Protein AF-A0A819G7M6-F1 (afdb_monomer_lite)

Radius of gyration: 23.56 Å; chains: 1; bounding box: 63×44×51 Å

Sequence (200 aa):
MTKCENLRIGEEFLISQNWPVALHNTLFDRCYCAQCYPPTNPDTNLVGGYTYVIPREWTRFGIYVDEPFATHHNVWKTWANCYHGTSIENAKSIVEHRQLLLPCDTTLDAPSPLSTSLSNVQCPVSCSIHSHIPAVDLLTTSISSLARDLSNCRYSSTDLVRWYLTRIDAVNRRGSHPLYAIIETNPDALTIANTLDQQR

Structure (mmCIF, N/CA/C/O backbone):
data_AF-A0A819G7M6-F1
#
_entry.id   AF-A0A819G7M6-F1
#
loop_
_atom_site.group_PDB
_atom_site.id
_atom_site.type_symbol
_atom_site.label_atom_id
_atom_site.label_alt_id
_atom_site.label_comp_id
_atom_site.label_asym_id
_atom_site.label_entity_id
_atom_site.label_seq_id
_atom_site.pdbx_PDB_ins_code
_atom_site.Cartn_x
_atom_site.Cartn_y
_atom_site.Cartn_z
_atom_site.occupancy
_atom_site.B_iso_or_equiv
_atom_site.auth_seq_id
_atom_site.auth_comp_id
_atom_site.auth_asym_id
_atom_site.auth_atom_id
_atom_site.pdbx_PDB_model_num
ATOM 1 N N . MET A 1 1 ? 25.607 0.516 -17.211 1.00 56.31 1 MET A N 1
ATOM 2 C CA . MET A 1 1 ? 24.424 0.009 -17.939 1.00 56.31 1 MET A CA 1
ATOM 3 C C . MET A 1 1 ? 23.421 1.134 -18.020 1.00 56.31 1 MET A C 1
ATOM 5 O O . MET A 1 1 ? 23.177 1.776 -17.007 1.00 56.31 1 MET A O 1
ATOM 9 N N . THR A 1 2 ? 22.901 1.414 -19.206 1.00 80.50 2 THR A N 1
ATOM 10 C CA . THR A 1 2 ? 21.824 2.387 -19.403 1.00 80.50 2 THR A CA 1
ATOM 11 C C . THR A 1 2 ? 20.562 1.866 -18.717 1.00 80.50 2 THR A C 1
ATOM 13 O O . THR A 1 2 ? 20.237 0.686 -18.857 1.00 80.50 2 THR A O 1
ATOM 16 N N . LYS A 1 3 ? 19.880 2.710 -17.934 1.00 88.06 3 LYS A N 1
ATOM 17 C CA . LYS A 1 3 ? 18.602 2.339 -17.309 1.00 88.06 3 LYS A CA 1
ATOM 18 C C . LYS A 1 3 ? 17.571 2.056 -18.404 1.00 88.06 3 LYS A C 1
ATOM 20 O O . LYS A 1 3 ? 17.571 2.737 -19.429 1.00 88.06 3 LYS A O 1
ATOM 25 N N . CYS A 1 4 ? 16.716 1.055 -18.196 1.00 94.62 4 CYS A N 1
ATOM 26 C CA . CYS A 1 4 ? 15.621 0.799 -19.126 1.00 94.62 4 CYS A CA 1
ATOM 27 C C . CYS A 1 4 ? 14.582 1.924 -19.063 1.00 94.62 4 CYS A C 1
ATOM 29 O O . CYS A 1 4 ? 14.515 2.681 -18.090 1.00 94.62 4 CYS A O 1
ATOM 31 N N . GLU A 1 5 ? 13.750 2.007 -20.096 1.00 95.19 5 GLU A N 1
ATOM 32 C CA . GLU A 1 5 ? 12.740 3.052 -20.232 1.00 95.19 5 GLU A CA 1
ATOM 33 C C . GLU A 1 5 ? 11.763 3.094 -19.048 1.00 95.19 5 GLU A C 1
ATOM 35 O O . GLU A 1 5 ? 11.581 4.157 -18.461 1.00 95.19 5 GLU A O 1
ATOM 40 N N . ASN A 1 6 ? 11.225 1.948 -18.619 1.00 94.75 6 ASN A N 1
ATOM 41 C CA . ASN A 1 6 ? 10.285 1.881 -17.491 1.00 94.75 6 ASN A CA 1
ATOM 42 C C . ASN A 1 6 ? 10.897 2.384 -16.175 1.00 94.75 6 ASN A C 1
ATOM 44 O O . ASN A 1 6 ? 10.197 2.969 -15.347 1.00 94.75 6 ASN A O 1
ATOM 48 N N . LEU A 1 7 ? 12.199 2.154 -15.966 1.00 94.50 7 LEU A N 1
ATOM 49 C CA . LEU A 1 7 ? 12.896 2.662 -14.787 1.00 94.50 7 LEU A CA 1
ATOM 50 C C . LEU A 1 7 ? 13.080 4.180 -14.892 1.00 94.50 7 LEU A C 1
ATOM 52 O O . LEU A 1 7 ? 12.768 4.889 -13.943 1.00 94.50 7 LEU A O 1
ATOM 56 N N . ARG A 1 8 ? 13.493 4.683 -16.065 1.00 95.06 8 ARG A N 1
ATOM 57 C CA . ARG A 1 8 ? 13.646 6.124 -16.328 1.00 95.06 8 ARG A CA 1
ATOM 58 C C . ARG A 1 8 ? 12.330 6.887 -16.146 1.00 95.06 8 ARG A C 1
ATOM 60 O O . ARG A 1 8 ? 12.324 7.909 -15.474 1.00 95.06 8 ARG A O 1
ATOM 67 N N . ILE A 1 9 ? 11.224 6.377 -16.693 1.00 95.31 9 ILE A N 1
ATOM 68 C CA . ILE A 1 9 ? 9.891 6.986 -16.547 1.00 95.31 9 ILE A CA 1
ATOM 69 C C . ILE A 1 9 ? 9.500 7.071 -15.070 1.00 95.31 9 ILE A C 1
ATOM 71 O O . ILE A 1 9 ? 9.024 8.108 -14.615 1.00 95.31 9 ILE A O 1
ATOM 75 N N . GLY A 1 10 ? 9.717 5.996 -14.306 1.00 93.44 10 GLY A N 1
ATOM 76 C CA . GLY A 1 10 ? 9.415 6.002 -12.878 1.00 93.44 10 GLY A CA 1
ATOM 77 C C . GLY A 1 10 ? 10.285 6.990 -12.090 1.00 93.44 10 GLY A C 1
ATOM 78 O O . GLY A 1 10 ? 9.774 7.672 -11.209 1.00 93.44 10 GLY A O 1
ATOM 79 N N . GLU A 1 11 ? 11.567 7.131 -12.434 1.00 92.81 11 GLU A N 1
ATOM 80 C CA . GLU A 1 11 ? 12.456 8.126 -11.814 1.00 92.81 11 GLU A CA 1
ATOM 81 C C . GLU A 1 11 ? 12.017 9.555 -12.126 1.00 92.81 11 GLU A C 1
ATOM 83 O O . GLU A 1 11 ? 11.928 10.382 -11.222 1.00 92.81 11 GLU A O 1
ATOM 88 N N . GLU A 1 12 ? 11.690 9.840 -13.387 1.00 94.75 12 GLU A N 1
ATOM 89 C CA . GLU A 1 12 ? 11.157 11.138 -13.811 1.00 94.75 12 GLU A CA 1
ATOM 90 C C . GLU A 1 12 ? 9.845 11.460 -13.100 1.00 94.75 12 GLU A C 1
ATOM 92 O O . GLU A 1 12 ? 9.649 12.590 -12.647 1.00 94.75 12 GLU A O 1
ATOM 97 N N . PHE A 1 13 ? 8.979 10.459 -12.923 1.00 93.69 13 PHE A N 1
ATOM 98 C CA . PHE A 1 13 ? 7.775 10.601 -12.120 1.00 93.69 13 PHE A CA 1
ATOM 99 C C . PHE A 1 13 ? 8.120 10.963 -10.671 1.00 93.69 13 PHE A C 1
ATOM 101 O O . PHE A 1 13 ? 7.654 11.994 -10.197 1.00 93.69 13 PHE A O 1
ATOM 108 N N . LEU A 1 14 ? 8.980 10.209 -9.979 1.00 91.94 14 LEU A N 1
ATOM 109 C CA . LEU A 1 14 ? 9.359 10.521 -8.593 1.00 91.94 14 LEU A CA 1
ATOM 110 C C . LEU A 1 14 ? 9.984 11.919 -8.448 1.00 91.94 14 LEU A C 1
ATOM 112 O O . LEU A 1 14 ? 9.654 12.641 -7.505 1.00 91.94 14 LEU A O 1
ATOM 116 N N . ILE A 1 15 ? 10.824 12.330 -9.402 1.00 91.19 15 ILE A N 1
ATOM 117 C CA . ILE A 1 15 ? 11.401 13.680 -9.452 1.00 91.19 15 ILE A CA 1
ATOM 118 C C . ILE A 1 15 ? 10.297 14.729 -9.604 1.00 91.19 15 ILE A C 1
ATOM 120 O O . ILE A 1 15 ? 10.270 15.688 -8.837 1.00 91.19 15 ILE A O 1
ATOM 124 N N . SER A 1 16 ? 9.357 14.535 -10.538 1.00 93.69 16 SER A N 1
ATOM 125 C CA . SER A 1 16 ? 8.235 15.465 -10.760 1.00 93.69 16 SER A CA 1
ATOM 126 C C . SER A 1 16 ? 7.342 15.626 -9.529 1.00 93.69 16 SER A C 1
ATOM 128 O O . SER A 1 16 ? 6.663 16.636 -9.368 1.00 93.69 16 SER A O 1
ATOM 130 N N . GLN A 1 17 ? 7.351 14.620 -8.657 1.00 91.44 17 GLN A N 1
ATOM 131 C CA . GLN A 1 17 ? 6.577 14.594 -7.433 1.00 91.44 17 GLN A CA 1
ATOM 132 C C . GLN A 1 17 ? 7.363 15.148 -6.242 1.00 91.44 17 GLN A C 1
ATOM 134 O O . GLN A 1 17 ? 6.819 15.156 -5.149 1.00 91.44 17 GLN A O 1
ATOM 139 N N . ASN A 1 18 ? 8.603 15.619 -6.387 1.00 88.50 18 ASN A N 1
ATOM 140 C CA . ASN A 1 18 ? 9.461 15.995 -5.255 1.00 88.50 18 ASN A CA 1
ATOM 141 C C . ASN A 1 18 ? 9.566 14.862 -4.217 1.00 88.50 18 ASN A C 1
ATOM 143 O O . ASN A 1 18 ? 9.425 15.088 -3.016 1.00 88.50 18 ASN A O 1
ATOM 147 N N . TRP A 1 19 ? 9.746 13.622 -4.678 1.00 89.06 19 TRP A N 1
ATOM 148 C CA . TRP A 1 19 ? 9.931 12.479 -3.786 1.00 89.06 19 TRP A CA 1
ATOM 149 C C . TRP A 1 19 ? 11.122 12.706 -2.834 1.00 89.06 19 TRP A C 1
ATOM 151 O O . TRP A 1 19 ? 12.150 13.226 -3.282 1.00 89.06 19 TRP A O 1
ATOM 161 N N . PRO A 1 20 ? 11.036 12.323 -1.543 1.00 83.62 20 PRO A N 1
ATOM 162 C CA . PRO A 1 20 ? 12.097 12.566 -0.567 1.00 83.62 20 PRO A CA 1
ATOM 163 C C . PRO A 1 20 ? 13.363 11.764 -0.902 1.00 83.62 20 PRO A C 1
ATOM 165 O O . PRO A 1 20 ? 13.551 10.630 -0.462 1.00 83.62 20 PRO A O 1
ATOM 168 N N . VAL A 1 21 ? 14.270 12.377 -1.669 1.00 80.38 21 VAL A N 1
ATOM 169 C CA . VAL A 1 21 ? 15.503 11.748 -2.181 1.00 80.38 21 VAL A CA 1
ATOM 170 C C . VAL A 1 21 ? 16.387 11.207 -1.054 1.00 80.38 21 VAL A C 1
ATOM 172 O O . VAL A 1 21 ? 17.008 10.161 -1.209 1.00 80.38 21 VAL A O 1
ATOM 175 N N . ALA A 1 22 ? 16.399 11.863 0.110 1.00 80.25 22 ALA A N 1
ATOM 176 C CA . ALA A 1 22 ? 17.146 11.403 1.284 1.00 80.25 22 ALA A CA 1
ATOM 177 C C . ALA A 1 22 ? 16.681 10.029 1.808 1.00 80.25 22 ALA A C 1
ATOM 179 O O . ALA A 1 22 ? 17.434 9.348 2.500 1.00 80.25 22 ALA A O 1
ATOM 180 N N . LEU A 1 23 ? 15.452 9.621 1.480 1.00 81.56 23 LEU A N 1
ATOM 181 C CA . LEU A 1 23 ? 14.843 8.358 1.896 1.00 81.56 23 LEU A CA 1
ATOM 182 C C . LEU A 1 23 ? 14.808 7.318 0.764 1.00 81.56 23 LEU A C 1
ATOM 184 O O . LEU A 1 23 ? 14.344 6.199 0.977 1.00 81.56 23 LEU A O 1
ATOM 188 N N . HIS A 1 24 ? 15.339 7.652 -0.415 1.00 88.44 24 HIS A N 1
ATOM 189 C CA . HIS A 1 24 ? 15.442 6.762 -1.570 1.00 88.44 24 HIS A CA 1
ATOM 190 C C . HIS A 1 24 ? 16.746 5.955 -1.523 1.00 88.44 24 HIS A C 1
ATOM 192 O O . HIS A 1 24 ? 17.840 6.512 -1.427 1.00 88.44 24 HIS A O 1
ATOM 198 N N . ASN A 1 25 ? 16.638 4.631 -1.618 1.00 91.25 25 ASN A N 1
ATOM 199 C CA . ASN A 1 25 ? 17.777 3.726 -1.711 1.00 91.25 25 ASN A CA 1
ATOM 200 C C . ASN A 1 25 ? 17.816 3.061 -3.093 1.00 91.25 25 ASN A C 1
ATOM 202 O O . ASN A 1 25 ? 17.231 1.997 -3.320 1.00 91.25 25 ASN A O 1
ATOM 206 N N . THR A 1 26 ? 18.567 3.690 -3.997 1.00 91.38 26 THR A N 1
ATOM 207 C CA . THR A 1 26 ? 18.696 3.283 -5.405 1.00 91.38 26 THR A CA 1
ATOM 208 C C . THR A 1 26 ? 19.271 1.881 -5.601 1.00 91.38 26 THR A C 1
ATOM 210 O O . THR A 1 26 ? 19.028 1.262 -6.636 1.00 91.38 26 THR A O 1
ATOM 213 N N . LEU A 1 27 ? 19.992 1.329 -4.615 1.00 92.12 27 LEU A N 1
ATOM 214 C CA . LEU A 1 27 ? 20.535 -0.035 -4.693 1.00 92.12 27 LEU A CA 1
ATOM 215 C C . LEU A 1 27 ? 19.435 -1.097 -4.802 1.00 92.12 27 LEU A C 1
ATOM 217 O O . LEU A 1 27 ? 19.682 -2.197 -5.300 1.00 92.12 27 LEU A O 1
ATOM 221 N N . PHE A 1 28 ? 18.226 -0.776 -4.338 1.00 92.94 28 PHE A N 1
ATOM 222 C CA . PHE A 1 28 ? 17.081 -1.680 -4.361 1.00 92.94 28 PHE A CA 1
ATOM 223 C C . PHE A 1 28 ? 16.047 -1.334 -5.438 1.00 92.94 28 PHE A C 1
ATOM 225 O O . PHE A 1 28 ? 15.024 -2.029 -5.539 1.00 92.94 28 PHE A O 1
ATOM 232 N N . ASP A 1 29 ? 16.321 -0.336 -6.279 1.00 95.00 29 ASP A N 1
ATOM 233 C CA . ASP A 1 29 ? 15.512 -0.059 -7.460 1.00 95.00 29 ASP A CA 1
ATOM 234 C C . ASP A 1 29 ? 15.549 -1.258 -8.413 1.00 95.00 29 ASP A C 1
ATOM 236 O O . ASP A 1 29 ? 16.576 -1.919 -8.605 1.00 95.00 29 ASP A O 1
ATOM 240 N N . ARG A 1 30 ? 14.399 -1.597 -8.992 1.00 94.94 30 ARG A N 1
ATOM 241 C CA . ARG A 1 30 ? 14.285 -2.734 -9.906 1.00 94.94 30 ARG A CA 1
ATOM 242 C C . ARG A 1 30 ? 13.150 -2.531 -10.890 1.00 94.94 30 ARG A C 1
ATOM 244 O O . ARG A 1 30 ? 12.045 -2.175 -10.503 1.00 94.94 30 ARG A O 1
ATOM 251 N N . CYS A 1 31 ? 13.408 -2.852 -12.149 1.00 95.81 31 CYS A N 1
ATOM 252 C CA . CYS A 1 31 ? 12.375 -2.977 -13.165 1.00 95.81 31 CYS A CA 1
ATOM 253 C C . CYS A 1 31 ? 12.091 -4.458 -13.444 1.00 95.81 31 CYS A C 1
ATOM 255 O O . CYS A 1 31 ? 13.021 -5.265 -13.509 1.00 95.81 31 CYS A O 1
ATOM 257 N N . TYR A 1 32 ? 10.814 -4.794 -13.616 1.00 95.31 32 TYR A N 1
ATOM 258 C CA . TYR A 1 32 ? 10.320 -6.136 -13.916 1.00 95.31 32 TYR A CA 1
ATOM 259 C C . TYR A 1 32 ? 9.812 -6.281 -15.359 1.00 95.31 32 TYR A C 1
ATOM 261 O O . TYR A 1 32 ? 9.041 -7.196 -15.647 1.00 95.31 32 TYR A O 1
ATOM 269 N N . CYS A 1 33 ? 10.230 -5.393 -16.269 1.00 95.44 33 CYS A N 1
ATOM 270 C CA . CYS A 1 33 ? 9.980 -5.570 -17.698 1.00 95.44 33 CYS A CA 1
ATOM 271 C C . CYS A 1 33 ? 10.753 -6.774 -18.253 1.00 95.44 33 CYS A C 1
ATOM 273 O O . CYS A 1 33 ? 11.782 -7.171 -17.695 1.00 95.44 33 CYS A O 1
ATOM 275 N N . ALA A 1 34 ? 10.322 -7.302 -19.398 1.00 94.44 34 ALA A N 1
ATOM 276 C CA . ALA A 1 34 ? 10.961 -8.454 -20.044 1.00 94.44 34 ALA A CA 1
ATOM 277 C C . ALA A 1 34 ? 12.475 -8.296 -20.325 1.00 94.44 34 ALA A C 1
ATOM 279 O O . ALA A 1 34 ? 13.180 -9.297 -20.433 1.00 94.44 34 ALA A O 1
ATOM 280 N N . GLN A 1 35 ? 12.996 -7.067 -20.430 1.00 94.25 35 GLN A N 1
ATOM 281 C CA . GLN A 1 35 ? 14.434 -6.821 -20.607 1.00 94.25 35 GLN A CA 1
ATOM 282 C C . GLN A 1 35 ? 15.217 -6.894 -19.286 1.00 94.25 35 GLN A C 1
ATOM 284 O O . GLN A 1 35 ? 16.304 -7.463 -19.243 1.00 94.25 35 GLN A O 1
ATOM 289 N N . CYS A 1 36 ? 14.686 -6.306 -18.210 1.00 94.94 36 CYS A N 1
ATOM 290 C CA . CYS A 1 36 ? 15.370 -6.221 -16.914 1.00 94.94 36 CYS A CA 1
ATOM 291 C C . CYS A 1 36 ? 15.137 -7.443 -16.024 1.00 94.94 36 CYS A C 1
ATOM 293 O O . CYS A 1 36 ? 15.990 -7.787 -15.207 1.00 94.94 36 CYS A O 1
ATOM 295 N N . TYR A 1 37 ? 13.989 -8.097 -16.183 1.00 95.56 37 TYR A N 1
ATOM 296 C CA . TYR A 1 37 ? 13.623 -9.320 -15.489 1.00 95.56 37 TYR A CA 1
ATOM 297 C C . TYR A 1 37 ? 13.045 -10.298 -16.524 1.00 95.56 37 TYR A C 1
ATOM 299 O O . TYR A 1 37 ? 11.828 -10.338 -16.726 1.00 95.56 37 TYR A O 1
ATOM 307 N N . PRO A 1 38 ? 13.911 -11.050 -17.231 1.00 95.75 38 PRO A N 1
ATOM 308 C CA . PRO A 1 38 ? 13.494 -11.895 -18.344 1.00 95.75 38 PRO A CA 1
ATOM 309 C C . PRO A 1 38 ? 12.493 -12.983 -17.939 1.00 95.75 38 PRO A C 1
ATOM 311 O O . PRO A 1 38 ? 12.458 -13.382 -16.771 1.00 95.75 38 PRO A O 1
ATOM 314 N N . PRO A 1 39 ? 11.702 -13.525 -18.882 1.00 94.25 39 PRO A N 1
ATOM 315 C CA . PRO A 1 39 ? 10.765 -14.620 -18.603 1.00 94.25 39 PRO A CA 1
ATOM 316 C C . PRO A 1 39 ? 11.429 -15.895 -18.064 1.00 94.25 39 PRO A C 1
ATOM 318 O O . PRO A 1 39 ? 10.767 -16.717 -17.447 1.00 94.25 39 PRO A O 1
ATOM 321 N N . THR A 1 40 ? 12.741 -16.059 -18.260 1.00 96.75 40 THR A N 1
ATOM 322 C CA . THR A 1 40 ? 13.525 -17.154 -17.666 1.00 96.75 40 THR A CA 1
ATOM 323 C C . THR A 1 40 ? 13.664 -17.039 -16.149 1.00 96.75 40 THR A C 1
ATOM 325 O O . THR A 1 40 ? 13.998 -18.020 -15.489 1.00 96.75 40 THR A O 1
ATOM 328 N N . ASN A 1 41 ? 13.455 -15.847 -15.588 1.00 96.06 41 ASN A N 1
ATOM 329 C CA . ASN A 1 41 ? 13.462 -15.647 -14.148 1.00 96.06 41 ASN A CA 1
ATOM 330 C C . ASN A 1 41 ? 12.136 -16.135 -13.541 1.00 96.06 41 ASN A C 1
ATOM 332 O O . ASN A 1 41 ? 11.107 -16.041 -14.209 1.00 96.06 41 ASN A O 1
ATOM 336 N N . PRO A 1 42 ? 12.126 -16.590 -12.275 1.00 96.12 42 PRO A N 1
ATOM 337 C CA . PRO A 1 42 ? 10.914 -17.083 -11.625 1.00 96.12 42 PRO A CA 1
ATOM 338 C C . PRO A 1 42 ? 9.782 -16.049 -11.581 1.00 96.12 42 PRO A C 1
ATOM 340 O O . PRO A 1 42 ? 10.013 -14.882 -11.276 1.00 96.12 42 PRO A O 1
ATOM 343 N N . ASP A 1 43 ? 8.544 -16.495 -11.794 1.00 94.69 43 ASP A N 1
ATOM 344 C CA . ASP A 1 43 ? 7.341 -15.668 -11.604 1.00 94.69 43 ASP A CA 1
ATOM 345 C C . ASP A 1 43 ? 6.900 -15.569 -10.147 1.00 94.69 43 ASP A C 1
ATOM 347 O O . ASP A 1 43 ? 5.984 -14.814 -9.823 1.00 94.69 43 ASP A O 1
ATOM 351 N N . THR A 1 44 ? 7.548 -16.316 -9.257 1.00 93.81 44 THR A N 1
ATOM 352 C CA . THR A 1 44 ? 7.218 -16.315 -7.839 1.00 93.81 44 THR A CA 1
ATOM 353 C C . THR A 1 44 ? 8.445 -16.256 -6.951 1.00 93.81 44 THR A C 1
ATOM 355 O O . THR A 1 44 ? 9.502 -16.780 -7.303 1.00 93.81 44 THR A O 1
ATOM 358 N N . ASN A 1 45 ? 8.281 -15.687 -5.761 1.00 88.56 45 ASN A N 1
ATOM 359 C CA . ASN A 1 45 ? 9.294 -15.671 -4.714 1.00 88.56 45 ASN A CA 1
ATOM 360 C C . ASN A 1 45 ? 8.714 -16.191 -3.392 1.00 88.56 45 ASN A C 1
ATOM 362 O O . ASN A 1 45 ? 7.572 -15.879 -3.064 1.00 88.56 45 ASN A O 1
ATOM 366 N N . LEU A 1 46 ? 9.492 -16.960 -2.629 1.00 87.12 46 LEU A N 1
ATOM 367 C CA . LEU A 1 46 ? 9.094 -17.481 -1.320 1.00 87.12 46 LEU A CA 1
ATOM 368 C C . LEU A 1 46 ? 9.757 -16.650 -0.218 1.00 87.12 46 LEU A C 1
ATOM 370 O O . LEU A 1 46 ? 10.980 -16.662 -0.088 1.00 87.12 46 LEU A O 1
ATOM 374 N N . VAL A 1 47 ? 8.960 -15.948 0.587 1.00 83.38 47 VAL A N 1
ATOM 375 C CA . VAL A 1 47 ? 9.449 -15.141 1.721 1.00 83.38 47 VAL A CA 1
ATOM 376 C C . VAL A 1 47 ? 8.526 -15.349 2.920 1.00 83.38 47 VAL A C 1
ATOM 378 O O . VAL A 1 47 ? 7.305 -15.359 2.773 1.00 83.38 47 VAL A O 1
ATOM 381 N N . GLY A 1 48 ? 9.084 -15.576 4.110 1.00 81.12 48 GLY A N 1
ATOM 382 C CA . GLY A 1 48 ? 8.286 -15.758 5.328 1.00 81.12 48 GLY A CA 1
ATOM 383 C C . GLY A 1 48 ? 7.310 -16.939 5.294 1.00 81.12 48 GLY A C 1
ATOM 384 O O . GLY A 1 48 ? 6.323 -16.922 6.015 1.00 81.12 48 GLY A O 1
ATOM 385 N N . GLY A 1 49 ? 7.550 -17.945 4.445 1.00 86.00 49 GLY A N 1
ATOM 386 C CA . GLY A 1 49 ? 6.636 -19.081 4.258 1.00 86.00 49 GLY A CA 1
ATOM 387 C C . GLY A 1 49 ? 5.476 -18.825 3.288 1.00 86.00 49 GLY A C 1
ATOM 388 O O . GLY A 1 49 ? 4.628 -19.696 3.124 1.00 86.00 49 GLY A O 1
ATOM 389 N N . TYR A 1 50 ? 5.454 -17.675 2.614 1.00 85.50 50 TYR A N 1
ATOM 390 C CA . TYR A 1 50 ? 4.420 -17.300 1.651 1.00 85.50 50 TYR A CA 1
ATOM 391 C C . TYR A 1 50 ? 5.000 -17.148 0.246 1.00 85.50 50 TYR A C 1
ATOM 393 O O . TYR A 1 50 ? 6.111 -16.642 0.065 1.00 85.50 50 TYR A O 1
ATOM 401 N N . THR A 1 51 ? 4.230 -17.573 -0.753 1.00 89.25 51 THR A N 1
ATOM 402 C CA . THR A 1 51 ? 4.575 -17.438 -2.170 1.00 89.25 51 THR A CA 1
ATOM 403 C C . THR A 1 51 ? 3.980 -16.152 -2.732 1.00 89.25 51 THR A C 1
ATOM 405 O O . THR A 1 51 ? 2.767 -15.963 -2.713 1.00 89.25 51 THR A O 1
ATOM 408 N N . TYR A 1 52 ? 4.833 -15.289 -3.274 1.00 87.56 52 TYR A N 1
ATOM 409 C CA . TYR A 1 52 ? 4.457 -14.019 -3.892 1.00 87.56 52 TYR A CA 1
ATOM 410 C C . TYR A 1 52 ? 4.626 -14.088 -5.389 1.00 87.56 52 TYR A C 1
ATOM 412 O O . TYR A 1 52 ? 5.628 -14.619 -5.857 1.00 87.56 52 TYR A O 1
ATOM 420 N N . VAL A 1 53 ? 3.696 -13.487 -6.121 1.00 90.69 53 VAL A N 1
ATOM 421 C CA . VAL A 1 53 ? 3.819 -13.295 -7.566 1.00 90.69 53 VAL A CA 1
ATOM 422 C C . VAL A 1 53 ? 4.726 -12.096 -7.835 1.00 90.69 53 VAL A C 1
ATOM 424 O O . VAL A 1 53 ? 4.583 -11.043 -7.213 1.00 90.69 53 VAL A O 1
ATOM 427 N N . ILE A 1 54 ? 5.670 -12.252 -8.759 1.00 92.19 54 ILE A N 1
ATOM 428 C CA . ILE A 1 54 ? 6.513 -11.161 -9.235 1.00 92.19 54 ILE A CA 1
ATOM 429 C C . ILE A 1 54 ? 5.672 -10.243 -10.134 1.00 92.19 54 ILE A C 1
ATOM 431 O O . ILE A 1 54 ? 5.098 -10.717 -11.116 1.00 92.19 54 ILE A O 1
ATOM 435 N N . PRO A 1 55 ? 5.605 -8.930 -9.847 1.00 91.75 55 PRO A N 1
ATOM 436 C CA . PRO A 1 55 ? 4.779 -8.010 -10.616 1.00 91.75 55 PRO A CA 1
ATOM 437 C C . PRO A 1 55 ? 5.469 -7.655 -11.942 1.00 91.75 55 PRO A C 1
ATOM 439 O O . PRO A 1 55 ? 6.203 -6.671 -12.038 1.00 91.75 55 PRO A O 1
ATOM 442 N N . ARG A 1 56 ? 5.281 -8.491 -12.969 1.00 93.31 56 ARG A N 1
ATOM 443 C CA . ARG A 1 56 ? 5.820 -8.256 -14.319 1.00 93.31 56 ARG A CA 1
ATOM 444 C C . ARG A 1 56 ? 5.374 -6.893 -14.850 1.00 93.31 56 ARG A C 1
ATOM 446 O O . ARG A 1 56 ? 4.261 -6.454 -14.579 1.00 93.31 56 ARG A O 1
ATOM 453 N N . GLU A 1 57 ? 6.262 -6.238 -15.595 1.00 93.12 57 GLU A N 1
ATOM 454 C CA . GLU A 1 57 ? 6.086 -4.883 -16.147 1.00 93.12 57 GLU A CA 1
ATOM 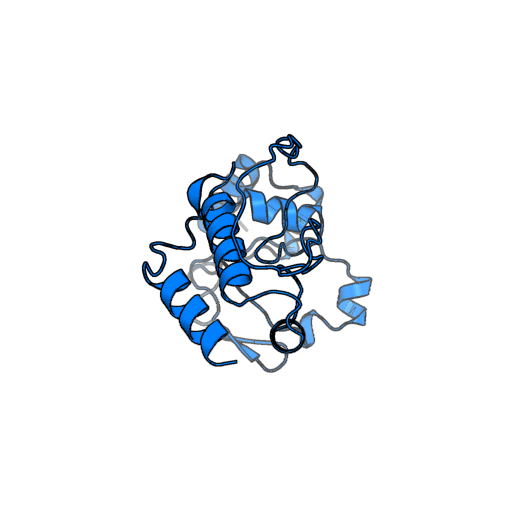455 C C . GLU A 1 57 ? 6.012 -3.742 -15.117 1.00 93.12 57 GLU A C 1
ATOM 457 O O . GLU A 1 57 ? 5.855 -2.583 -15.494 1.00 93.12 57 GLU A O 1
ATOM 462 N N . TRP A 1 58 ? 6.195 -4.021 -13.823 1.00 94.06 58 TRP A N 1
ATOM 463 C CA . TRP A 1 58 ? 6.250 -2.971 -12.806 1.00 94.06 58 TRP A CA 1
ATOM 464 C C . TRP A 1 58 ? 7.671 -2.449 -12.606 1.00 94.06 58 TRP A C 1
ATOM 466 O O . TRP A 1 58 ? 8.665 -3.146 -12.828 1.00 94.06 58 TRP A O 1
ATOM 476 N N . THR A 1 59 ? 7.758 -1.232 -12.082 1.00 95.00 59 THR A N 1
ATOM 477 C CA . THR A 1 59 ? 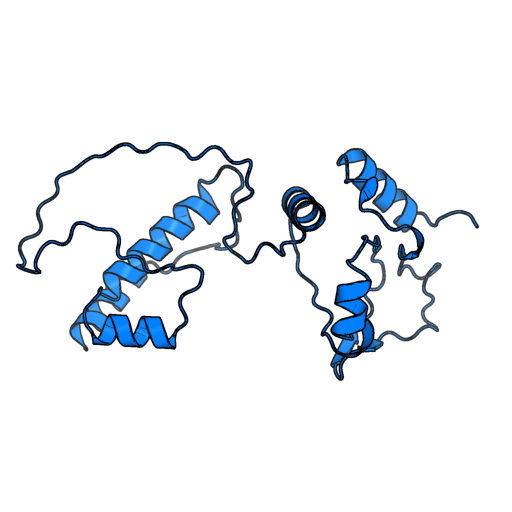8.996 -0.661 -11.557 1.00 95.00 59 THR A CA 1
ATOM 478 C C . THR A 1 59 ? 8.861 -0.491 -10.049 1.00 95.00 59 THR A C 1
ATOM 480 O O . THR A 1 59 ? 7.858 0.020 -9.555 1.00 95.00 59 THR A O 1
ATOM 483 N N . ARG A 1 60 ? 9.877 -0.927 -9.307 1.00 93.56 60 ARG A N 1
ATOM 484 C CA . ARG A 1 60 ? 10.003 -0.762 -7.860 1.00 93.56 60 ARG A CA 1
ATOM 485 C C . ARG A 1 60 ? 11.132 0.213 -7.562 1.00 93.56 60 ARG A C 1
ATOM 487 O O . ARG A 1 60 ? 12.231 0.036 -8.085 1.00 93.56 60 ARG A O 1
ATOM 494 N N . PHE A 1 61 ? 10.878 1.130 -6.637 1.00 93.25 61 PHE A N 1
ATOM 495 C CA . PHE A 1 61 ? 11.886 2.017 -6.067 1.00 93.25 61 PHE A CA 1
ATOM 496 C C . PHE A 1 61 ? 12.144 1.661 -4.603 1.00 93.25 61 PHE A C 1
ATOM 498 O O . PHE A 1 61 ? 11.203 1.413 -3.847 1.00 93.25 61 PHE A O 1
ATOM 505 N N . GLY A 1 62 ? 13.415 1.545 -4.226 1.00 92.38 62 GLY A N 1
ATOM 506 C CA . GLY A 1 62 ? 13.835 1.150 -2.885 1.00 92.38 62 GLY A CA 1
ATOM 507 C C . GLY A 1 62 ? 13.780 2.307 -1.896 1.00 92.38 62 GLY A C 1
ATOM 508 O O . GLY A 1 62 ? 14.140 3.423 -2.232 1.00 92.38 62 GLY A O 1
ATOM 509 N N . ILE A 1 63 ? 13.395 2.062 -0.651 1.00 90.38 63 ILE A N 1
ATOM 510 C CA . ILE A 1 63 ? 13.438 3.084 0.405 1.00 90.38 63 ILE A CA 1
ATOM 511 C C . ILE A 1 63 ? 14.422 2.680 1.497 1.00 90.38 63 ILE A C 1
ATOM 513 O O . ILE A 1 63 ? 14.709 1.493 1.670 1.00 90.38 63 ILE A O 1
ATOM 517 N N . TYR A 1 64 ? 14.946 3.658 2.232 1.00 87.38 64 TYR A N 1
ATOM 518 C CA . TYR A 1 64 ? 15.721 3.372 3.433 1.00 87.38 64 TYR A CA 1
ATOM 519 C C . TYR A 1 64 ? 14.831 2.798 4.530 1.00 87.38 64 TYR A C 1
ATOM 521 O O . TYR A 1 64 ? 13.715 3.255 4.773 1.00 87.38 64 TYR A O 1
ATOM 529 N N . VAL A 1 65 ? 15.381 1.813 5.224 1.00 85.31 65 VAL A N 1
ATOM 530 C CA . VAL A 1 65 ? 14.755 1.122 6.347 1.00 85.31 65 VAL A CA 1
ATOM 531 C C . VAL A 1 65 ? 15.653 1.231 7.573 1.00 85.31 65 VAL A C 1
ATOM 533 O O . VAL A 1 65 ? 16.859 1.449 7.459 1.00 85.31 65 VAL A O 1
ATOM 536 N N . ASP A 1 66 ? 15.068 1.109 8.760 1.00 85.06 66 ASP A N 1
ATOM 537 C CA . ASP A 1 66 ? 15.839 0.988 9.996 1.00 85.06 66 ASP A CA 1
ATOM 538 C C . ASP A 1 66 ? 16.506 -0.397 10.035 1.00 85.06 66 ASP A C 1
ATOM 540 O O . ASP A 1 66 ? 15.859 -1.404 10.320 1.00 85.06 66 ASP A O 1
ATOM 544 N N . GLU A 1 67 ? 17.787 -0.458 9.667 1.00 87.81 67 GLU A N 1
ATOM 545 C CA . GLU A 1 67 ? 18.540 -1.714 9.562 1.00 87.81 67 GLU A CA 1
ATOM 546 C C . GLU A 1 67 ? 18.676 -2.469 10.898 1.00 87.81 67 GLU A C 1
ATOM 548 O O . GLU A 1 67 ? 18.461 -3.689 10.904 1.00 87.81 67 GLU A O 1
ATOM 553 N N . PRO A 1 68 ? 18.982 -1.812 12.040 1.00 89.31 68 PRO A N 1
ATOM 554 C CA . PRO A 1 68 ? 18.932 -2.463 13.348 1.00 89.31 68 PRO A CA 1
ATOM 555 C C . PRO A 1 68 ? 17.584 -3.128 13.637 1.00 89.31 68 PRO A C 1
ATOM 557 O O . PRO A 1 68 ? 17.554 -4.303 14.014 1.00 89.31 68 PRO A O 1
ATOM 560 N N . PHE A 1 69 ? 16.475 -2.418 13.411 1.00 88.06 69 PHE A N 1
ATOM 561 C CA . PHE A 1 69 ? 15.131 -2.970 13.582 1.00 88.06 69 PHE A CA 1
ATOM 562 C C . PHE A 1 69 ? 14.884 -4.147 12.630 1.00 88.06 69 PHE A C 1
ATOM 564 O O . PHE A 1 69 ? 14.488 -5.232 13.065 1.00 88.06 69 PHE A O 1
ATOM 571 N N . ALA A 1 70 ? 15.158 -3.964 11.335 1.00 89.00 70 ALA A N 1
ATOM 572 C CA . ALA A 1 70 ? 14.906 -4.972 10.309 1.00 89.00 70 ALA A CA 1
ATOM 573 C C . ALA A 1 70 ? 15.686 -6.267 10.573 1.00 89.00 70 ALA A C 1
ATOM 575 O O . ALA A 1 70 ? 15.148 -7.369 10.423 1.00 89.00 70 ALA A O 1
ATOM 576 N N . THR A 1 71 ? 16.934 -6.130 11.025 1.00 92.00 71 THR A N 1
ATOM 577 C CA . THR A 1 71 ? 17.796 -7.250 11.410 1.00 92.00 71 THR A CA 1
ATOM 578 C C . THR A 1 71 ? 17.279 -7.935 12.672 1.00 92.00 71 THR A C 1
ATOM 580 O O . THR A 1 71 ? 17.119 -9.155 12.672 1.00 92.00 71 THR A O 1
ATOM 583 N N . HIS A 1 72 ? 16.964 -7.173 13.728 1.00 93.69 72 HIS A N 1
ATOM 584 C CA . HIS A 1 72 ? 16.474 -7.718 14.998 1.00 93.69 72 HIS A CA 1
ATOM 585 C C . HIS A 1 72 ? 15.177 -8.523 14.823 1.00 93.69 72 HIS A C 1
ATOM 587 O O . HIS A 1 72 ? 15.034 -9.610 15.383 1.00 93.69 72 HIS A O 1
ATOM 593 N N . HIS A 1 73 ? 14.257 -8.031 13.991 1.00 87.75 73 HIS A N 1
ATOM 594 C CA . HIS A 1 73 ? 12.968 -8.675 13.730 1.00 87.75 73 HIS A CA 1
ATOM 595 C C . HIS A 1 73 ? 12.986 -9.681 12.566 1.00 87.75 73 HIS A C 1
ATOM 597 O O . HIS A 1 73 ? 11.945 -10.257 12.246 1.00 87.75 73 HIS A O 1
ATOM 603 N N . ASN A 1 74 ? 14.150 -9.929 11.947 1.00 89.81 74 ASN A N 1
ATOM 604 C CA . ASN A 1 74 ? 14.310 -10.796 10.773 1.00 89.81 74 ASN A CA 1
ATOM 605 C C . ASN A 1 74 ? 13.349 -10.460 9.616 1.00 89.81 74 ASN A C 1
ATOM 607 O O . ASN A 1 74 ? 12.929 -11.360 8.884 1.00 89.81 74 ASN A O 1
ATOM 611 N N . VAL A 1 75 ? 13.033 -9.175 9.429 1.00 89.00 75 VAL A N 1
ATOM 612 C CA . VAL A 1 75 ? 11.981 -8.689 8.516 1.00 89.00 75 VAL A CA 1
ATOM 613 C C . VAL A 1 75 ? 12.096 -9.331 7.135 1.00 89.00 75 VAL A C 1
ATOM 615 O O . VAL A 1 75 ? 11.156 -9.951 6.650 1.00 89.00 75 VAL A O 1
ATOM 618 N N . TRP A 1 76 ? 13.291 -9.303 6.545 1.00 88.75 76 TRP A N 1
ATOM 619 C CA . TRP A 1 76 ? 13.539 -9.811 5.192 1.00 88.75 76 TRP A CA 1
ATOM 620 C C . TRP A 1 76 ? 13.349 -11.320 5.014 1.00 88.75 76 TRP A C 1
ATOM 622 O O . TRP A 1 76 ? 13.266 -11.797 3.884 1.00 88.75 76 TRP A O 1
ATOM 632 N N . LYS A 1 77 ? 13.328 -12.085 6.110 1.00 87.81 77 LYS A N 1
ATOM 633 C CA . LYS A 1 77 ? 13.185 -13.545 6.086 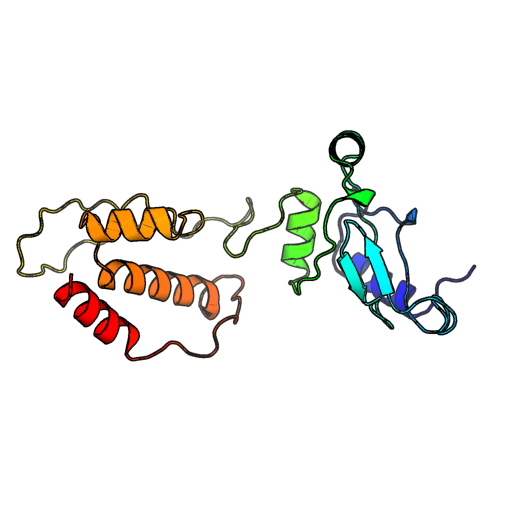1.00 87.81 77 LYS A CA 1
ATOM 634 C C . LYS A 1 77 ? 11.792 -13.998 6.489 1.00 87.81 77 LYS A C 1
ATOM 636 O O . LYS A 1 77 ? 11.320 -14.997 5.953 1.00 87.81 77 LYS A O 1
ATOM 641 N N . THR A 1 78 ? 11.176 -13.320 7.455 1.00 86.69 78 THR A N 1
ATOM 642 C CA . THR A 1 78 ? 9.982 -13.822 8.149 1.00 86.69 78 THR A CA 1
ATOM 643 C C . THR A 1 78 ? 8.724 -13.021 7.857 1.00 86.69 78 THR A C 1
ATOM 645 O O . THR A 1 78 ? 7.635 -13.564 8.021 1.00 86.69 78 THR A O 1
ATOM 648 N N . TRP A 1 79 ? 8.835 -11.761 7.431 1.00 85.94 79 TRP A N 1
ATOM 649 C CA . TRP A 1 79 ? 7.657 -10.925 7.219 1.00 85.94 79 TRP A CA 1
ATOM 650 C C . TRP A 1 79 ? 7.031 -11.184 5.859 1.00 85.94 79 TRP A C 1
ATOM 652 O O . TRP A 1 79 ? 7.707 -11.530 4.886 1.00 85.94 79 TRP A O 1
ATOM 662 N N . ALA A 1 80 ? 5.712 -11.007 5.808 1.00 82.38 80 ALA A N 1
ATOM 663 C CA . ALA A 1 80 ? 4.985 -11.124 4.567 1.00 82.38 80 ALA A CA 1
ATOM 664 C C . ALA A 1 80 ? 5.157 -9.871 3.692 1.00 82.38 80 ALA A C 1
ATOM 666 O O . ALA A 1 80 ? 5.173 -8.752 4.203 1.00 82.38 80 ALA A O 1
ATOM 667 N N . ASN A 1 81 ? 5.249 -10.051 2.372 1.00 83.44 81 ASN A N 1
ATOM 668 C CA . ASN A 1 81 ? 5.235 -8.947 1.413 1.00 83.44 81 ASN A CA 1
ATOM 669 C C . ASN A 1 81 ? 3.784 -8.616 1.040 1.00 83.44 81 ASN A C 1
ATOM 671 O O . ASN A 1 81 ? 3.081 -9.447 0.472 1.00 83.44 81 ASN A O 1
ATOM 675 N N . CYS A 1 82 ? 3.339 -7.391 1.302 1.00 76.38 82 CYS A N 1
ATOM 676 C CA . CYS A 1 82 ? 1.990 -6.942 0.959 1.00 76.38 82 CYS A CA 1
ATOM 677 C C . CYS A 1 82 ? 2.043 -5.837 -0.103 1.00 76.38 82 CYS A C 1
ATOM 679 O O . CYS A 1 82 ? 2.923 -4.979 -0.064 1.00 76.38 82 CYS A O 1
ATOM 681 N N . TYR A 1 83 ? 1.080 -5.842 -1.027 1.00 78.88 83 TYR A N 1
ATOM 682 C CA . TYR A 1 83 ? 0.912 -4.800 -2.043 1.00 78.88 83 TYR A CA 1
ATOM 683 C C . TYR A 1 83 ? -0.426 -4.092 -1.828 1.00 78.88 83 TYR A C 1
ATOM 685 O O . TYR A 1 83 ? -1.454 -4.751 -1.679 1.00 78.88 83 TYR A O 1
ATOM 693 N N . HIS A 1 84 ? -0.425 -2.761 -1.836 1.00 76.88 84 HIS A N 1
ATOM 694 C CA . HIS A 1 84 ? -1.636 -1.947 -1.757 1.00 76.88 84 HIS A CA 1
ATOM 695 C C . HIS A 1 84 ? -1.541 -0.760 -2.722 1.00 76.88 84 HIS A C 1
ATOM 697 O O . HIS A 1 84 ? -0.483 -0.147 -2.872 1.00 76.88 84 HIS A O 1
ATOM 703 N N . GLY A 1 85 ? -2.652 -0.426 -3.378 1.00 79.94 85 GLY A N 1
ATOM 704 C CA . GLY A 1 85 ? -2.763 0.827 -4.124 1.00 79.94 85 GLY A CA 1
ATOM 705 C C . GLY A 1 85 ? -2.864 2.010 -3.161 1.00 79.94 85 GLY A C 1
ATOM 706 O O . GLY A 1 85 ? -3.490 1.898 -2.110 1.00 79.94 85 GLY A O 1
ATOM 707 N N . THR A 1 86 ? -2.237 3.134 -3.495 1.00 81.12 86 THR A N 1
ATOM 708 C CA . THR A 1 86 ? -2.347 4.388 -2.734 1.00 81.12 86 THR A CA 1
ATOM 709 C C . THR A 1 86 ? -2.048 5.586 -3.640 1.00 81.12 86 THR A C 1
ATOM 711 O O . THR A 1 86 ? -1.551 5.401 -4.753 1.00 81.12 86 THR A O 1
ATOM 714 N N . SER A 1 87 ? -2.352 6.803 -3.185 1.00 85.75 87 SER A N 1
ATOM 715 C CA . SER A 1 87 ? -1.937 8.029 -3.874 1.00 85.75 87 SER A CA 1
ATOM 716 C C . SER A 1 87 ? -0.464 8.349 -3.599 1.00 85.75 87 SER A C 1
ATOM 718 O O . SER A 1 87 ? 0.130 7.871 -2.626 1.00 85.75 87 SER A O 1
ATOM 720 N N . ILE A 1 88 ? 0.142 9.182 -4.445 1.00 85.44 88 ILE A N 1
ATOM 721 C CA . ILE A 1 88 ? 1.548 9.567 -4.290 1.00 85.44 88 ILE A CA 1
ATOM 722 C C . ILE A 1 88 ? 1.779 10.422 -3.035 1.00 85.44 88 ILE A C 1
ATOM 724 O O . ILE A 1 88 ? 2.825 10.309 -2.399 1.00 85.44 88 ILE A O 1
ATOM 728 N N . GLU A 1 89 ? 0.797 11.227 -2.633 1.00 83.69 89 GLU A N 1
ATOM 729 C CA . GLU A 1 89 ? 0.829 12.038 -1.413 1.00 83.69 89 GLU A CA 1
ATOM 730 C C . GLU A 1 89 ? 0.891 11.148 -0.167 1.00 83.69 89 GLU A C 1
ATOM 732 O O . GLU A 1 89 ? 1.743 11.346 0.700 1.00 83.69 89 GLU A O 1
ATOM 737 N N . ASN A 1 90 ? 0.055 10.109 -0.114 1.00 80.94 90 ASN A N 1
ATOM 738 C CA . ASN A 1 90 ? 0.062 9.149 0.987 1.00 80.94 90 ASN A CA 1
ATOM 739 C C . ASN A 1 90 ? 1.362 8.340 1.011 1.00 80.94 90 ASN A C 1
ATOM 741 O O . ASN A 1 90 ? 1.924 8.113 2.080 1.00 80.94 90 ASN A O 1
ATOM 745 N N . ALA A 1 91 ? 1.875 7.934 -0.155 1.00 84.69 91 ALA A N 1
ATOM 746 C CA . ALA A 1 91 ? 3.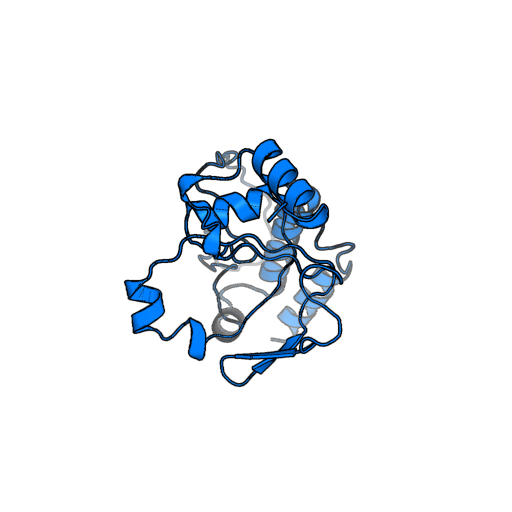149 7.226 -0.244 1.00 84.69 91 ALA A CA 1
ATOM 747 C C . ALA A 1 91 ? 4.318 8.064 0.308 1.00 84.69 91 ALA A C 1
ATOM 749 O O . ALA A 1 91 ? 5.136 7.534 1.059 1.00 84.69 91 ALA A O 1
ATOM 750 N N . LYS A 1 92 ? 4.374 9.367 -0.003 1.00 83.81 92 LYS A N 1
ATOM 751 C CA . LYS A 1 92 ? 5.379 10.283 0.567 1.00 83.81 92 LYS A CA 1
ATOM 752 C C . LYS A 1 92 ? 5.264 10.362 2.081 1.00 83.81 92 LYS A C 1
ATOM 754 O O . LYS A 1 92 ? 6.258 10.153 2.770 1.00 83.81 92 LYS A O 1
ATOM 759 N N . SER A 1 93 ? 4.049 10.579 2.588 1.00 81.25 93 SER A N 1
ATOM 760 C CA . SER A 1 93 ? 3.813 10.669 4.028 1.00 81.25 93 SER A CA 1
ATOM 761 C C . SER A 1 93 ? 4.274 9.406 4.760 1.00 81.25 93 SER A C 1
ATOM 763 O O . SER A 1 93 ? 4.985 9.518 5.759 1.00 81.25 93 SER A O 1
ATOM 765 N N . ILE A 1 94 ? 3.963 8.218 4.228 1.00 79.94 94 ILE A N 1
ATOM 766 C CA . ILE A 1 94 ? 4.392 6.934 4.801 1.00 79.94 94 ILE A CA 1
ATOM 767 C C . ILE A 1 94 ? 5.916 6.847 4.886 1.00 79.94 94 ILE A C 1
ATOM 769 O O . ILE A 1 94 ? 6.461 6.423 5.904 1.00 79.94 94 ILE A O 1
ATOM 773 N N . VAL A 1 95 ? 6.610 7.241 3.821 1.00 82.69 95 VAL A N 1
ATOM 774 C CA . VAL A 1 95 ? 8.072 7.158 3.750 1.00 82.69 95 VAL A CA 1
ATOM 775 C C . VAL A 1 95 ? 8.729 8.155 4.703 1.00 82.69 95 VAL A C 1
ATOM 777 O O . VAL A 1 95 ? 9.649 7.780 5.427 1.00 82.69 95 VAL A O 1
ATOM 780 N N . GLU A 1 96 ? 8.232 9.389 4.756 1.00 81.88 96 GLU A N 1
ATOM 781 C CA . GLU A 1 96 ? 8.760 10.451 5.622 1.00 81.88 96 GLU A CA 1
ATOM 782 C C . GLU A 1 96 ? 8.556 10.151 7.106 1.00 81.88 96 GLU A C 1
ATOM 784 O O . GLU A 1 96 ? 9.483 10.290 7.904 1.00 81.88 96 GLU A O 1
ATOM 789 N N . HIS A 1 97 ? 7.363 9.687 7.474 1.00 76.56 97 HIS A N 1
ATOM 790 C CA . HIS A 1 97 ? 6.983 9.489 8.873 1.00 76.56 97 HIS A CA 1
ATOM 791 C C . HIS A 1 97 ? 7.227 8.056 9.356 1.00 76.56 97 HIS A C 1
ATOM 793 O O . HIS A 1 97 ? 7.121 7.784 10.550 1.00 76.56 97 HIS A O 1
ATOM 799 N N . ARG A 1 98 ? 7.567 7.135 8.441 1.00 69.12 98 ARG A N 1
ATOM 800 C CA . ARG A 1 98 ? 7.762 5.695 8.701 1.00 69.12 98 ARG A CA 1
ATOM 801 C C . ARG A 1 98 ? 6.562 5.033 9.376 1.00 69.12 98 ARG A C 1
ATOM 803 O O . ARG A 1 98 ? 6.699 4.035 10.080 1.00 69.12 98 ARG A O 1
ATOM 810 N N . GLN A 1 99 ? 5.383 5.591 9.148 1.00 64.69 99 GLN A N 1
ATOM 811 C CA . GLN A 1 99 ? 4.112 5.063 9.607 1.00 64.69 99 GLN A CA 1
ATOM 812 C C . GLN A 1 99 ? 3.370 4.596 8.371 1.00 64.69 99 GLN A C 1
ATOM 814 O O . GLN A 1 99 ? 3.110 5.389 7.469 1.00 64.69 99 GLN A O 1
ATOM 819 N N . LEU A 1 100 ? 3.052 3.303 8.304 1.00 59.81 100 LEU A N 1
ATOM 820 C CA . LEU A 1 100 ? 2.038 2.877 7.354 1.00 59.81 100 LEU A CA 1
ATOM 821 C C . LEU A 1 100 ? 0.754 3.565 7.798 1.00 59.81 100 LEU A C 1
ATOM 823 O O . LEU A 1 100 ? 0.260 3.245 8.876 1.00 59.81 100 LEU A O 1
ATOM 827 N N . LEU A 1 101 ? 0.256 4.500 6.986 1.00 48.91 101 LEU A N 1
ATOM 828 C CA . LEU A 1 101 ? -1.080 5.031 7.178 1.00 48.91 101 LEU A CA 1
ATOM 829 C C . LEU A 1 101 ? -2.013 3.832 7.076 1.00 48.91 101 LEU A C 1
ATOM 831 O O . LEU A 1 101 ? -2.214 3.264 5.995 1.00 48.91 101 LEU A O 1
ATOM 835 N N . LEU A 1 102 ? -2.535 3.405 8.216 1.00 47.12 102 LEU A N 1
ATOM 836 C CA . LEU A 1 102 ? -3.652 2.491 8.217 1.00 47.12 102 LEU A CA 1
ATOM 837 C C . LEU A 1 102 ? -4.820 3.228 7.558 1.00 47.12 102 LEU A C 1
ATOM 839 O O . LEU A 1 102 ? -4.883 4.465 7.599 1.00 47.12 102 LEU A O 1
ATOM 843 N N . PRO A 1 103 ? -5.762 2.509 6.927 1.00 36.31 103 PRO A N 1
ATOM 844 C CA . PRO A 1 103 ? -7.008 3.129 6.517 1.00 36.31 103 PRO A CA 1
ATOM 845 C C . PRO A 1 103 ? -7.562 3.919 7.710 1.00 36.31 103 PRO A C 1
ATOM 847 O O . PRO A 1 103 ? -7.926 3.287 8.697 1.00 36.31 103 PRO A O 1
ATOM 850 N N . CYS A 1 104 ? -7.601 5.261 7.594 1.00 36.44 104 CYS A N 1
ATOM 851 C CA . CYS A 1 104 ? -8.037 6.267 8.583 1.00 36.44 104 CYS A CA 1
ATOM 852 C C . CYS A 1 104 ? -6.985 7.179 9.244 1.00 36.44 104 CYS A C 1
ATOM 854 O O . CYS A 1 104 ? -7.422 8.111 9.927 1.00 36.44 104 CYS A O 1
ATOM 856 N N . ASP A 1 105 ? -5.685 6.995 9.023 1.00 39.62 105 ASP A N 1
ATOM 857 C CA . ASP A 1 105 ? -4.672 7.908 9.573 1.00 39.62 105 ASP A CA 1
ATOM 858 C C . ASP A 1 105 ? -4.663 9.270 8.845 1.00 39.62 105 ASP A C 1
ATOM 860 O O . ASP A 1 105 ? -4.870 9.352 7.632 1.00 39.62 105 ASP A O 1
ATOM 864 N N . THR A 1 106 ? -4.423 10.355 9.588 1.00 45.88 106 THR A N 1
ATOM 865 C CA . THR A 1 106 ? -4.231 11.716 9.048 1.00 45.88 106 THR A CA 1
ATOM 866 C C . THR A 1 106 ? -2.787 12.163 9.222 1.00 45.88 106 THR A C 1
ATOM 868 O O . THR A 1 106 ? -2.186 11.918 10.266 1.00 45.88 106 THR A O 1
ATOM 871 N N . THR A 1 107 ? -2.245 12.863 8.225 1.00 38.69 107 THR A N 1
ATOM 872 C CA . THR A 1 107 ? -0.903 13.453 8.300 1.00 38.69 107 THR A CA 1
ATOM 873 C C . THR A 1 107 ? -0.863 14.596 9.321 1.00 38.69 107 THR A C 1
ATOM 875 O O . THR A 1 107 ? -1.866 15.279 9.542 1.00 38.69 107 THR A O 1
ATOM 878 N N . LEU A 1 108 ? 0.299 14.813 9.950 1.00 44.72 108 LEU A N 1
ATOM 879 C CA . LEU A 1 108 ? 0.499 15.839 10.988 1.00 44.72 108 LEU A CA 1
ATOM 880 C C . LEU A 1 108 ? 0.276 17.281 10.484 1.00 44.72 108 LEU A C 1
ATOM 882 O O . LEU A 1 108 ? 0.043 18.175 11.294 1.00 44.72 108 LEU A O 1
ATOM 886 N N . ASP A 1 109 ? 0.274 17.492 9.165 1.00 37.03 109 ASP A N 1
ATOM 887 C CA . ASP A 1 109 ? 0.227 18.817 8.533 1.00 37.03 109 ASP A CA 1
ATOM 888 C C . ASP A 1 109 ? -1.163 19.232 8.016 1.00 37.03 109 ASP A C 1
ATOM 890 O O . ASP A 1 109 ? -1.294 20.243 7.323 1.00 37.03 109 ASP A O 1
ATOM 894 N N . ALA A 1 110 ? -2.227 18.489 8.334 1.00 35.66 110 ALA A N 1
ATOM 895 C CA . ALA A 1 110 ? -3.587 18.897 7.984 1.00 35.66 110 ALA A CA 1
ATOM 896 C C . ALA A 1 110 ? -4.178 19.814 9.079 1.00 35.66 110 ALA A C 1
ATOM 898 O O . ALA A 1 110 ? -4.452 19.341 10.186 1.00 35.66 110 ALA A O 1
ATOM 899 N N . PRO A 1 111 ? -4.428 21.115 8.816 1.00 32.12 111 PRO A N 1
ATOM 900 C CA . PRO A 1 111 ? -5.106 21.962 9.785 1.00 32.12 111 PRO A CA 1
ATOM 901 C C . PRO A 1 111 ? -6.549 21.476 9.964 1.00 32.12 111 PRO A C 1
ATOM 903 O O . PRO A 1 111 ? -7.324 21.384 9.011 1.00 32.12 111 PRO A O 1
ATOM 906 N N . SER A 1 112 ? -6.895 21.152 11.208 1.00 29.78 112 SER A N 1
ATOM 907 C CA . SER A 1 112 ? -8.230 20.716 11.616 1.00 29.78 112 SER A CA 1
ATOM 908 C C . SER A 1 112 ? -9.277 21.793 11.292 1.00 29.78 112 SER A C 1
ATOM 910 O O . SER A 1 112 ? -9.140 22.928 11.765 1.00 29.78 112 SER A O 1
ATOM 912 N N . PRO A 1 113 ? -10.340 21.496 10.519 1.00 32.25 113 PRO A N 1
ATOM 913 C CA . PRO A 1 113 ? -11.428 22.436 10.348 1.00 32.25 113 PRO A CA 1
ATOM 914 C C . PRO A 1 113 ? -12.332 22.390 11.588 1.00 32.25 113 PRO A C 1
ATOM 916 O O . PRO A 1 113 ? -13.183 21.522 11.740 1.00 32.25 113 PRO A O 1
ATOM 919 N N . LEU A 1 114 ? -12.116 23.386 12.447 1.00 30.16 114 LEU A N 1
ATOM 920 C CA . LEU A 1 114 ? -13.104 24.082 13.277 1.00 30.16 114 LEU A CA 1
ATOM 921 C C . LEU A 1 114 ? -13.972 23.250 14.240 1.00 30.16 114 LEU A C 1
ATOM 923 O O . LEU A 1 114 ? -15.022 22.705 13.915 1.00 30.16 114 LEU A O 1
ATOM 927 N N . SER A 1 115 ? -13.581 23.368 15.510 1.00 37.72 115 SER A N 1
ATOM 928 C CA . SER A 1 115 ? -14.481 23.468 16.657 1.00 37.72 115 SER A CA 1
ATOM 929 C C . SER A 1 115 ? -15.507 24.591 16.449 1.00 37.72 115 SER A C 1
ATOM 931 O O . SER A 1 115 ? -15.158 25.765 16.571 1.00 37.72 115 SER A O 1
ATOM 933 N N . THR A 1 116 ? -16.780 24.247 16.269 1.00 29.09 116 THR A N 1
ATOM 934 C CA . THR A 1 116 ? -17.893 25.145 16.608 1.00 29.09 116 THR A CA 1
ATOM 935 C C . THR A 1 116 ? -19.103 24.338 17.064 1.00 29.09 116 THR A C 1
ATOM 937 O O . THR A 1 116 ? -19.683 23.542 16.331 1.00 29.09 116 THR A O 1
ATOM 940 N N . SER A 1 117 ? -19.458 24.555 18.326 1.00 42.91 117 SER A N 1
ATOM 941 C CA . SER A 1 117 ? -20.633 24.036 19.015 1.00 42.91 117 SER A CA 1
ATOM 942 C C . SER A 1 117 ? -21.932 24.513 18.369 1.00 42.91 117 SER A C 1
ATOM 944 O O . SER A 1 117 ? -22.107 25.723 18.238 1.00 42.91 117 SER A O 1
ATOM 946 N N . LEU A 1 118 ? -22.882 23.612 18.111 1.00 29.19 118 LEU A N 1
ATOM 947 C CA . LEU A 1 118 ? -24.306 23.957 18.066 1.00 29.19 118 LEU A CA 1
ATOM 948 C C . LEU A 1 118 ? -25.148 22.824 18.663 1.00 29.19 118 LEU A C 1
ATOM 950 O O . LEU A 1 118 ? -25.114 21.678 18.221 1.00 29.19 118 LEU A O 1
ATOM 954 N N . SER A 1 119 ? -25.868 23.191 19.717 1.00 36.59 119 SER A N 1
ATOM 955 C CA . SER A 1 119 ? -26.829 22.411 20.483 1.00 36.59 119 SER A CA 1
ATOM 956 C C . SER A 1 119 ? -28.251 22.545 19.918 1.00 36.59 119 SER A C 1
ATOM 958 O O . SER A 1 119 ? -28.577 23.527 19.255 1.00 36.59 119 SER A O 1
ATOM 960 N N . ASN A 1 120 ? -29.093 21.579 20.307 1.00 39.25 120 ASN A N 1
ATOM 961 C CA . ASN A 1 120 ? -30.566 21.555 20.306 1.00 39.25 120 ASN A CA 1
ATOM 962 C C . ASN A 1 120 ? -31.288 20.860 19.143 1.00 39.25 120 ASN A C 1
ATOM 964 O O . ASN A 1 120 ? -31.800 21.504 18.234 1.00 39.25 120 ASN A O 1
ATOM 968 N N . VAL A 1 121 ? -31.504 19.549 19.320 1.00 32.97 121 VAL A N 1
ATOM 969 C CA . VAL A 1 121 ? -32.765 18.863 18.977 1.00 32.97 121 VAL A CA 1
ATOM 970 C C . VAL A 1 121 ? -33.076 17.861 20.100 1.00 32.97 121 VAL A C 1
ATOM 972 O O . VAL A 1 121 ? -32.243 17.018 20.425 1.00 32.97 121 VAL A O 1
ATOM 975 N N . GLN A 1 122 ? -34.248 17.978 20.732 1.00 28.81 122 GLN A N 1
ATOM 976 C CA . GLN A 1 122 ? -34.673 17.153 21.872 1.00 28.81 122 GLN A CA 1
ATOM 977 C C . GLN A 1 122 ? -35.425 15.901 21.386 1.00 28.81 122 GLN A C 1
ATOM 979 O O . GLN A 1 122 ? -36.348 16.013 20.582 1.00 28.81 122 GLN A O 1
ATOM 984 N N . CYS A 1 123 ? -35.058 14.723 21.901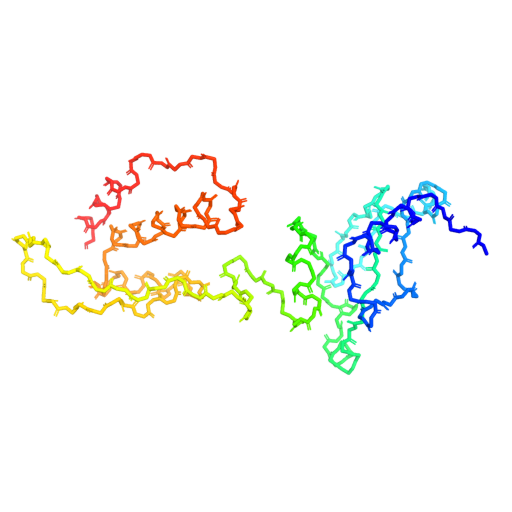 1.00 29.02 123 CYS A N 1
ATOM 985 C CA . CYS A 1 123 ? -35.689 13.429 21.608 1.00 29.02 123 CYS A CA 1
ATOM 986 C C . CYS A 1 123 ? -36.398 12.880 22.876 1.00 29.02 123 CYS A C 1
ATOM 988 O O . CYS A 1 123 ? -35.883 13.102 23.975 1.00 29.02 123 CYS A O 1
ATOM 990 N N . PRO A 1 124 ? -37.555 12.188 22.781 1.00 35.56 124 PRO A N 1
ATOM 991 C CA . PRO A 1 124 ? -38.462 11.961 23.913 1.00 35.56 124 PRO A CA 1
ATOM 992 C C . PRO A 1 124 ? -38.286 10.612 24.644 1.00 35.56 124 PRO A C 1
ATOM 994 O O . PRO A 1 124 ? -39.271 10.010 25.062 1.00 35.56 124 PRO A O 1
ATOM 997 N N . VAL A 1 125 ? -37.062 10.117 24.847 1.00 35.97 125 VAL A N 1
ATOM 998 C CA . VAL A 1 125 ? -36.844 8.881 25.631 1.00 35.97 125 VAL A CA 1
ATOM 999 C C . VAL A 1 125 ? -35.671 9.037 26.589 1.00 35.97 125 VAL A C 1
ATOM 1001 O O . VAL A 1 125 ? -34.577 9.438 26.199 1.00 35.97 125 VAL A O 1
ATOM 1004 N N . SER A 1 126 ? -35.934 8.757 27.866 1.00 37.22 126 SER A N 1
ATOM 1005 C CA . SER A 1 126 ? -35.067 8.993 29.022 1.00 37.22 126 SER A CA 1
ATOM 1006 C C . SER A 1 126 ? -33.886 8.018 29.101 1.00 37.22 126 SER A C 1
ATOM 1008 O O . SER A 1 126 ? -33.769 7.251 30.056 1.00 37.22 126 SER A O 1
ATOM 1010 N N . CYS A 1 127 ? -32.994 8.055 28.115 1.00 33.16 127 CYS A N 1
ATOM 1011 C CA . CYS A 1 127 ? -31.629 7.572 28.291 1.00 33.16 127 CYS A CA 1
ATOM 1012 C C . CYS A 1 127 ? -30.790 8.728 28.838 1.00 33.16 127 CYS A C 1
ATOM 1014 O O . CYS A 1 127 ? -30.700 9.794 28.229 1.00 33.16 127 CYS A O 1
ATOM 1016 N N . SER A 1 128 ? -30.226 8.534 30.028 1.00 34.69 128 SER A N 1
ATOM 1017 C CA . SER A 1 128 ? -29.422 9.520 30.744 1.00 34.69 128 SER A CA 1
ATOM 1018 C C . SER A 1 128 ? -28.339 10.124 29.850 1.00 34.69 128 SER A C 1
ATOM 1020 O O . SER A 1 128 ? -27.462 9.432 29.338 1.00 34.69 128 SER A O 1
ATOM 1022 N N . ILE A 1 129 ? -28.421 11.442 29.690 1.00 36.00 129 ILE A N 1
ATOM 1023 C CA . ILE A 1 129 ? -27.534 12.280 28.891 1.00 36.00 129 ILE A CA 1
ATOM 1024 C C . ILE A 1 129 ? -26.108 12.167 29.440 1.00 36.00 129 ILE A C 1
ATOM 1026 O O . ILE A 1 129 ? -25.799 12.695 30.504 1.00 36.00 129 ILE A O 1
ATOM 1030 N N . HIS A 1 130 ? -25.229 11.514 28.687 1.00 32.72 130 HIS A N 1
ATOM 1031 C CA . HIS A 1 130 ? -23.823 11.895 28.629 1.00 32.72 130 HIS A CA 1
ATOM 1032 C C . HIS A 1 130 ? -23.561 12.390 27.213 1.00 32.72 130 HIS A C 1
ATOM 1034 O O . HIS A 1 130 ? -23.329 11.620 26.287 1.00 32.72 130 HIS A O 1
ATOM 1040 N N . SER A 1 131 ? -23.622 13.709 27.053 1.00 29.34 131 SER A N 1
ATOM 1041 C CA . SER A 1 131 ? -23.216 14.460 25.866 1.00 29.34 131 SER A CA 1
ATOM 1042 C C . SER A 1 131 ? -21.690 14.499 25.721 1.00 29.34 131 SER A C 1
ATOM 1044 O O . SER A 1 131 ? -21.094 15.557 25.537 1.00 29.34 131 SER A O 1
ATOM 1046 N N . HIS A 1 132 ? -21.051 13.340 25.824 1.00 36.34 132 HIS A N 1
ATOM 1047 C CA . HIS A 1 132 ? -19.687 13.139 25.379 1.00 36.34 132 HIS A CA 1
ATOM 1048 C C . HIS A 1 132 ? -19.748 12.113 24.263 1.00 36.34 132 HIS A C 1
ATOM 1050 O O . HIS A 1 132 ? -20.297 11.031 24.450 1.00 36.34 132 HIS A O 1
ATOM 1056 N N . ILE A 1 133 ? -19.179 12.469 23.110 1.00 37.22 133 ILE A N 1
ATOM 1057 C CA . ILE A 1 133 ? -18.726 11.500 22.111 1.00 37.22 133 ILE A CA 1
ATOM 1058 C C . ILE A 1 133 ? -18.082 10.358 22.907 1.00 37.22 133 ILE A C 1
ATOM 1060 O O . ILE A 1 133 ? -17.106 10.624 23.619 1.00 37.22 133 ILE A O 1
ATOM 1064 N N . PRO A 1 134 ? -18.639 9.134 22.910 1.00 43.50 134 PRO A N 1
ATOM 1065 C CA . PRO A 1 134 ? -17.975 8.060 23.613 1.00 43.50 134 PRO A CA 1
ATOM 1066 C C . PRO A 1 134 ? -16.609 7.904 22.951 1.00 43.50 134 PRO A C 1
ATOM 1068 O O . PRO A 1 134 ? -16.502 7.950 21.727 1.00 43.50 134 PRO A O 1
ATOM 1071 N N . ALA A 1 135 ? -15.569 7.756 23.770 1.00 52.91 135 ALA A N 1
ATOM 1072 C CA . ALA A 1 135 ? -14.189 7.516 23.353 1.00 52.91 135 ALA A CA 1
ATOM 1073 C C . ALA A 1 135 ? -14.023 6.125 22.708 1.00 52.91 135 ALA A C 1
ATOM 1075 O O . ALA A 1 135 ? -13.100 5.379 23.022 1.00 52.91 135 ALA A O 1
ATOM 1076 N N . VAL A 1 136 ? -14.973 5.726 21.864 1.00 57.19 136 VAL A N 1
ATOM 1077 C CA . VAL A 1 136 ? -14.797 4.638 20.925 1.00 57.19 136 VAL A CA 1
ATOM 1078 C C . VAL A 1 136 ? -13.902 5.205 19.853 1.00 57.19 136 VAL A C 1
ATOM 1080 O O . VAL A 1 136 ? -14.331 5.963 18.983 1.00 57.19 136 VAL A O 1
ATOM 1083 N N . ASP A 1 137 ? -12.633 4.846 19.945 1.00 68.12 137 ASP A N 1
ATOM 1084 C CA . ASP A 1 137 ? -11.757 4.977 18.807 1.00 68.12 137 ASP A CA 1
ATOM 1085 C C . ASP A 1 137 ? -12.230 3.976 17.745 1.00 68.12 137 ASP A C 1
ATOM 1087 O O . ASP A 1 137 ? -11.856 2.801 17.750 1.00 68.12 137 ASP A O 1
ATOM 1091 N N . LEU A 1 138 ? -13.114 4.439 16.856 1.00 64.62 138 LEU A N 1
ATOM 1092 C CA . LEU A 1 138 ? -13.654 3.655 15.741 1.00 64.62 138 LEU A CA 1
ATOM 1093 C C . LEU A 1 138 ? -12.561 3.161 14.784 1.00 64.62 138 LEU A C 1
ATOM 1095 O O . LEU A 1 138 ? -12.864 2.352 13.906 1.00 64.62 138 LEU A O 1
ATOM 1099 N N . LEU A 1 139 ? -11.329 3.661 14.927 1.00 63.56 139 LEU A N 1
ATOM 1100 C CA . LEU A 1 139 ? -10.188 3.311 14.092 1.00 63.56 139 LEU A CA 1
ATOM 1101 C C . LEU A 1 139 ? -9.425 2.106 14.645 1.00 63.56 139 LEU A C 1
ATOM 1103 O O . LEU A 1 139 ? -8.877 1.331 13.867 1.00 63.56 139 LEU A O 1
ATOM 1107 N N . THR A 1 140 ? -9.407 1.923 15.969 1.00 72.06 140 THR A N 1
ATOM 1108 C CA . THR A 1 140 ? -8.569 0.904 16.631 1.00 72.06 140 THR A CA 1
ATOM 1109 C C . THR A 1 140 ? -9.352 -0.087 17.494 1.00 72.06 140 THR A C 1
ATOM 1111 O O . THR A 1 140 ? -8.801 -1.095 17.945 1.00 72.06 140 THR A O 1
ATOM 1114 N N . THR A 1 141 ? -10.649 0.147 17.715 1.00 80.94 141 THR A N 1
ATOM 1115 C CA . THR A 1 141 ? -11.488 -0.741 18.528 1.00 80.94 141 THR A CA 1
ATOM 1116 C C . THR A 1 141 ? -11.683 -2.096 17.844 1.00 80.94 141 THR A C 1
ATOM 1118 O O . THR A 1 141 ? -12.174 -2.187 16.721 1.00 80.94 141 THR A O 1
ATOM 1121 N N . SER A 1 142 ? -11.349 -3.183 18.547 1.00 85.19 142 SER A N 1
ATOM 1122 C CA . SER A 1 142 ? -11.601 -4.543 18.062 1.00 85.19 142 SER A CA 1
ATOM 1123 C C . SER A 1 142 ? -13.093 -4.893 18.077 1.00 85.19 142 SER A C 1
ATOM 1125 O O . SER A 1 142 ? -13.851 -4.412 18.921 1.00 85.19 142 SER A O 1
ATOM 1127 N N . ILE A 1 143 ? -13.512 -5.816 17.202 1.00 87.31 143 ILE A N 1
ATOM 1128 C CA . ILE A 1 143 ? -14.902 -6.309 17.145 1.00 87.31 143 ILE A CA 1
ATOM 1129 C C . ILE A 1 143 ? -15.353 -6.858 18.506 1.00 87.31 143 ILE A C 1
ATOM 1131 O O . ILE A 1 143 ? -16.479 -6.610 18.922 1.00 87.31 143 ILE A O 1
ATOM 1135 N N . SER A 1 144 ? -14.474 -7.553 19.235 1.00 83.94 144 SER A N 1
ATOM 1136 C CA . SER A 1 144 ? -14.789 -8.091 20.565 1.00 83.94 144 SER A CA 1
ATOM 1137 C C . SER A 1 144 ? -15.087 -6.987 21.584 1.00 83.94 144 SER A C 1
ATOM 1139 O O . SER A 1 144 ? -16.007 -7.119 22.389 1.00 83.94 144 SER A O 1
ATOM 1141 N N . SER A 1 145 ? -14.336 -5.883 21.541 1.00 82.56 145 SER A N 1
ATOM 1142 C CA . SER A 1 145 ? -14.587 -4.716 22.393 1.00 82.56 145 SER A CA 1
ATOM 1143 C C . SER A 1 145 ? -15.877 -4.002 21.998 1.00 82.56 145 SER A C 1
ATOM 1145 O O . SER A 1 145 ? -16.660 -3.649 22.875 1.00 82.56 145 SER A O 1
ATOM 1147 N N . LEU A 1 146 ? -16.125 -3.866 20.695 1.00 84.69 146 LEU A N 1
ATOM 1148 C CA . LEU A 1 146 ? -17.335 -3.261 20.145 1.00 84.69 146 LEU A CA 1
ATOM 1149 C C . LEU A 1 146 ? -18.591 -4.057 20.527 1.00 84.69 146 LEU A C 1
ATOM 1151 O O . LEU A 1 146 ? -19.564 -3.488 21.008 1.00 84.69 146 LEU A O 1
ATOM 1155 N N . ALA A 1 147 ? -18.558 -5.384 20.380 1.00 85.69 147 ALA A N 1
ATOM 1156 C CA . ALA A 1 147 ? -19.656 -6.270 20.762 1.00 85.69 147 ALA A CA 1
ATOM 1157 C C . ALA A 1 147 ? -19.950 -6.196 22.266 1.00 85.69 147 ALA A C 1
ATOM 1159 O O . ALA A 1 147 ? -21.112 -6.118 22.658 1.00 85.69 147 ALA A O 1
ATOM 11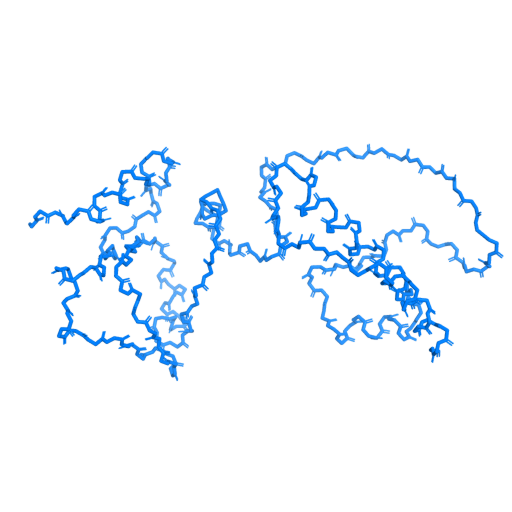60 N N . ARG A 1 148 ? -18.902 -6.160 23.099 1.00 84.44 148 ARG A N 1
ATOM 1161 C CA . ARG A 1 148 ? -19.024 -5.979 24.552 1.00 84.44 148 ARG A CA 1
ATOM 1162 C C . ARG A 1 148 ? -19.635 -4.626 24.915 1.00 84.44 148 ARG A C 1
ATOM 1164 O O . ARG A 1 148 ? -20.446 -4.534 25.829 1.00 84.44 148 ARG A O 1
ATOM 1171 N N . ASP A 1 149 ? -19.236 -3.560 24.238 1.00 85.44 149 ASP A N 1
ATOM 1172 C CA . ASP A 1 149 ? -19.773 -2.227 24.505 1.00 85.44 149 ASP A CA 1
ATOM 1173 C C . ASP A 1 149 ? -21.241 -2.100 24.065 1.00 85.44 149 ASP A C 1
ATOM 1175 O O . ASP A 1 149 ? -22.041 -1.506 24.791 1.00 85.44 149 ASP A O 1
ATOM 1179 N N . LEU A 1 150 ? -21.602 -2.712 22.931 1.00 85.00 150 LEU A N 1
ATOM 1180 C CA . LEU A 1 150 ? -22.984 -2.829 22.461 1.00 85.00 150 LEU A CA 1
ATOM 1181 C C . LEU A 1 150 ? -23.840 -3.659 23.433 1.00 85.00 150 LEU A C 1
ATOM 1183 O O . LEU A 1 150 ? -24.961 -3.262 23.734 1.00 85.00 150 LEU A O 1
ATOM 1187 N N . SER A 1 151 ? -23.320 -4.773 23.971 1.00 84.81 151 SER A N 1
ATOM 1188 C CA . SER A 1 151 ? -24.037 -5.586 24.971 1.00 84.81 151 SER A CA 1
ATOM 1189 C C . SER A 1 151 ? -24.184 -4.879 26.317 1.00 84.81 151 SER A C 1
ATOM 1191 O O . SER A 1 151 ? -25.132 -5.132 27.049 1.00 84.81 151 SER A O 1
ATOM 1193 N N . ASN A 1 152 ? -23.249 -3.986 26.646 1.00 82.44 152 ASN A N 1
ATOM 1194 C CA . ASN A 1 152 ? -23.295 -3.166 27.855 1.00 82.44 152 ASN A CA 1
ATOM 1195 C C . ASN A 1 152 ? -24.107 -1.872 27.667 1.00 82.44 152 ASN A C 1
ATOM 1197 O O . ASN A 1 152 ? -24.045 -0.993 28.527 1.00 82.44 152 ASN A O 1
ATOM 1201 N N . CYS A 1 153 ? -24.824 -1.726 26.547 1.00 81.75 153 CYS A N 1
ATOM 1202 C CA . CYS A 1 153 ? -25.633 -0.552 26.210 1.00 81.75 153 CYS A CA 1
ATOM 1203 C C . CYS A 1 153 ? -24.863 0.777 26.299 1.00 81.75 153 CYS A C 1
ATOM 1205 O O . CYS A 1 153 ? -25.449 1.822 26.582 1.00 81.75 153 CYS A O 1
ATOM 1207 N N . ARG A 1 154 ? -23.544 0.763 26.056 1.00 81.19 154 ARG A N 1
ATOM 1208 C CA . ARG A 1 154 ? -22.743 2.001 26.035 1.00 81.19 154 ARG A CA 1
ATOM 1209 C C . ARG A 1 154 ? -23.106 2.889 24.848 1.00 81.19 154 ARG A C 1
ATOM 1211 O O . ARG A 1 154 ? -22.915 4.099 24.911 1.00 81.19 154 ARG A O 1
ATOM 1218 N N . TYR A 1 155 ? -23.589 2.272 23.779 1.00 82.94 155 TYR A N 1
ATOM 1219 C CA . TYR A 1 155 ? -24.153 2.895 22.590 1.00 82.94 155 TYR A CA 1
ATOM 1220 C C . TYR A 1 155 ? -24.980 1.853 21.837 1.00 82.94 155 TYR A C 1
ATOM 1222 O O . TYR A 1 155 ? -24.823 0.649 22.053 1.00 82.94 155 TYR A O 1
ATOM 1230 N N . SER A 1 156 ? -25.866 2.322 20.964 1.00 87.56 156 SER A N 1
ATOM 1231 C CA . SER A 1 156 ? -26.683 1.460 20.115 1.00 87.56 156 SER A CA 1
ATOM 1232 C C . SER A 1 156 ? -25.971 1.132 18.795 1.00 87.56 156 SER A C 1
ATOM 1234 O O . SER A 1 156 ? -25.026 1.809 18.375 1.00 87.56 156 SER A O 1
ATOM 1236 N N . SER A 1 157 ? -26.427 0.096 18.095 1.00 90.44 157 SER A N 1
ATOM 1237 C CA . SER A 1 157 ? -26.022 -0.159 16.712 1.00 90.44 157 SER A CA 1
ATOM 1238 C C . SER A 1 157 ? -26.430 0.981 15.793 1.00 90.44 157 SER A C 1
ATOM 1240 O O . SER A 1 157 ? -25.695 1.291 14.856 1.00 90.44 157 SER A O 1
ATOM 1242 N N . THR A 1 158 ? -27.547 1.646 16.075 1.00 91.69 158 THR A N 1
ATOM 1243 C CA . THR A 1 158 ? -27.973 2.832 15.334 1.00 91.69 158 THR A CA 1
ATOM 1244 C C . THR A 1 158 ? -26.968 3.978 15.487 1.00 91.69 158 THR A C 1
ATOM 1246 O O . THR A 1 158 ? -26.636 4.632 14.497 1.00 91.69 158 THR A O 1
ATOM 1249 N N . ASP A 1 159 ? -26.424 4.201 16.687 1.00 86.56 159 ASP A N 1
ATOM 1250 C CA . ASP A 1 159 ? -25.385 5.217 16.916 1.00 86.56 159 ASP A CA 1
ATOM 1251 C C . ASP A 1 159 ? -24.106 4.884 16.150 1.00 86.56 159 ASP A C 1
ATOM 1253 O O . ASP A 1 159 ? -23.577 5.727 15.424 1.00 86.56 159 ASP A O 1
ATOM 1257 N N . LEU A 1 160 ? -23.673 3.623 16.221 1.00 88.25 160 LEU A N 1
ATOM 1258 C CA . LEU A 1 160 ? -22.500 3.136 15.503 1.00 88.25 160 LEU A CA 1
ATOM 1259 C C . LEU A 1 160 ? -22.622 3.335 13.984 1.00 88.25 160 LEU A C 1
ATOM 1261 O O . LEU A 1 160 ? -21.696 3.833 13.340 1.00 88.25 160 LEU A O 1
ATOM 1265 N N . VAL A 1 161 ? -23.773 2.980 13.403 1.00 93.25 161 VAL A N 1
ATOM 1266 C CA . VAL A 1 161 ? -24.026 3.157 11.965 1.00 93.25 161 VAL A CA 1
ATOM 1267 C C . VAL A 1 161 ? -24.035 4.636 11.589 1.00 93.25 161 VAL A C 1
ATOM 1269 O O . VAL A 1 161 ? -23.420 5.004 10.587 1.00 93.25 161 VAL A O 1
ATOM 1272 N N . ARG A 1 162 ? -24.658 5.509 12.391 1.00 88.12 162 ARG A N 1
ATOM 1273 C CA . ARG A 1 162 ? -24.614 6.961 12.150 1.00 88.12 162 ARG A CA 1
ATOM 1274 C C . ARG A 1 162 ? -23.185 7.493 12.156 1.00 88.12 162 ARG A C 1
ATOM 1276 O O . ARG A 1 162 ? -22.849 8.302 11.288 1.00 88.12 162 ARG A O 1
ATOM 1283 N N . TRP A 1 163 ? -22.338 7.043 13.082 1.00 87.06 163 TRP A N 1
ATOM 1284 C CA . TRP A 1 163 ? -20.941 7.479 13.139 1.00 87.06 163 TRP A CA 1
ATOM 1285 C C . TRP A 1 163 ? -20.164 7.061 11.894 1.00 87.06 163 TRP A C 1
ATOM 1287 O O . TRP A 1 163 ? -19.488 7.897 11.292 1.00 87.06 163 TRP A O 1
ATOM 1297 N N . TYR A 1 164 ? -20.310 5.809 11.455 1.00 89.31 164 TYR A N 1
ATOM 1298 C CA . TYR A 1 164 ? -19.650 5.354 10.234 1.00 89.31 164 TYR A CA 1
ATOM 1299 C C . TYR A 1 164 ? -20.178 6.063 8.990 1.00 89.31 164 TYR A C 1
ATOM 1301 O O . TYR A 1 164 ? -19.366 6.509 8.191 1.00 89.31 164 TYR A O 1
ATOM 1309 N N . LEU A 1 165 ? -21.491 6.256 8.833 1.00 91.25 165 LEU A N 1
ATOM 1310 C CA . LEU A 1 165 ? -22.042 7.010 7.698 1.00 91.25 165 LEU A CA 1
ATOM 1311 C C . LEU A 1 165 ? -21.538 8.460 7.673 1.00 91.25 165 LEU A C 1
ATOM 1313 O O . LEU A 1 165 ? -21.153 8.959 6.618 1.00 91.25 165 LEU A O 1
ATOM 1317 N N . THR A 1 166 ? -21.469 9.111 8.836 1.00 86.25 166 THR A N 1
ATOM 1318 C CA . THR A 1 166 ? -20.926 10.474 8.965 1.00 86.25 166 THR A CA 1
ATOM 1319 C C . THR A 1 166 ? -19.455 10.516 8.561 1.00 86.25 166 THR A C 1
ATOM 1321 O O . THR A 1 166 ? -19.039 11.392 7.801 1.00 86.25 166 THR A O 1
ATOM 1324 N N . ARG A 1 167 ? -18.662 9.541 9.020 1.00 84.31 167 ARG A N 1
ATOM 1325 C CA . ARG A 1 167 ? -17.249 9.416 8.654 1.00 84.31 167 ARG A CA 1
ATOM 1326 C C . ARG A 1 167 ? -17.068 9.118 7.168 1.00 84.31 167 ARG A C 1
ATOM 1328 O O . ARG A 1 167 ? -16.206 9.722 6.538 1.00 84.31 167 ARG A O 1
ATOM 1335 N N . ILE A 1 168 ? -17.870 8.213 6.612 1.00 86.44 168 ILE A N 1
ATOM 1336 C CA . ILE A 1 168 ? -17.865 7.883 5.186 1.00 86.44 168 ILE A CA 1
ATOM 1337 C C . ILE A 1 168 ? -18.115 9.155 4.391 1.00 86.44 168 ILE A C 1
ATOM 1339 O O . ILE A 1 168 ? -17.325 9.482 3.521 1.00 86.44 168 ILE A O 1
ATOM 1343 N N . ASP A 1 169 ? -19.143 9.928 4.710 1.00 86.81 169 ASP A N 1
ATOM 1344 C CA . ASP A 1 169 ? -19.431 11.147 3.963 1.00 86.81 169 ASP A CA 1
ATOM 1345 C C . ASP A 1 169 ? -18.296 12.190 4.074 1.00 86.81 169 ASP A C 1
ATOM 1347 O O . ASP A 1 169 ? -17.876 12.780 3.073 1.00 86.81 169 ASP A O 1
ATOM 1351 N N . ALA A 1 170 ? -17.715 12.342 5.269 1.00 80.19 170 ALA A N 1
ATOM 1352 C CA . ALA A 1 170 ? -16.594 13.249 5.512 1.00 80.19 170 ALA A CA 1
ATOM 1353 C C . ALA A 1 170 ? -15.301 12.849 4.776 1.00 80.19 170 ALA A C 1
ATOM 1355 O O . ALA A 1 170 ? -14.598 13.721 4.279 1.00 80.19 170 ALA A O 1
ATOM 1356 N N . VAL A 1 171 ? -14.976 11.556 4.685 1.00 80.25 171 VAL A N 1
ATOM 1357 C CA . VAL A 1 171 ? -13.675 11.076 4.173 1.00 80.25 171 VAL A CA 1
ATOM 1358 C C . VAL A 1 171 ? -13.765 10.559 2.732 1.00 80.25 171 VAL A C 1
ATOM 1360 O O . VAL A 1 171 ? -12.853 10.741 1.931 1.00 80.25 171 VAL A O 1
ATOM 1363 N N . ASN A 1 172 ? -14.875 9.923 2.369 1.00 84.31 172 ASN A N 1
ATOM 1364 C CA . ASN A 1 172 ? -15.074 9.328 1.051 1.00 84.31 172 ASN A CA 1
ATOM 1365 C C . ASN A 1 172 ? -15.479 10.363 -0.006 1.00 84.31 172 ASN A C 1
ATOM 1367 O O . ASN A 1 172 ? -15.137 10.179 -1.171 1.00 84.31 172 ASN A O 1
ATOM 1371 N N . ARG A 1 173 ? -16.219 11.418 0.383 1.00 78.62 173 ARG A N 1
ATOM 1372 C CA . ARG A 1 173 ? -16.803 12.400 -0.553 1.00 78.62 173 ARG A CA 1
ATOM 1373 C C . ARG A 1 173 ? -16.381 13.852 -0.316 1.00 78.62 173 ARG A C 1
ATOM 1375 O O . ARG A 1 173 ? -16.133 14.548 -1.294 1.00 78.62 173 ARG A O 1
ATOM 1382 N N . ARG A 1 174 ? -16.347 14.325 0.937 1.00 69.56 174 ARG A N 1
ATOM 1383 C CA . ARG A 1 174 ? -16.228 15.768 1.254 1.00 69.56 174 ARG A CA 1
ATOM 1384 C C . ARG A 1 174 ? -14.851 16.239 1.739 1.00 69.56 174 ARG A C 1
ATOM 1386 O O . ARG A 1 174 ? -14.652 17.443 1.873 1.00 69.56 174 ARG A O 1
ATOM 1393 N N . GLY A 1 175 ? -13.929 15.328 2.034 1.00 69.88 175 GLY A N 1
ATOM 1394 C CA . GLY A 1 175 ? -12.615 15.667 2.582 1.00 69.88 175 GLY A CA 1
ATOM 1395 C C . GLY A 1 175 ? -11.716 16.384 1.573 1.00 69.88 175 GLY A C 1
ATOM 1396 O O . GLY A 1 175 ? -11.936 16.290 0.370 1.00 69.88 175 GLY A O 1
ATOM 1397 N N . SER A 1 176 ? -10.662 17.052 2.055 1.00 70.75 176 SER A N 1
ATOM 1398 C CA . SER A 1 176 ? -9.669 17.724 1.193 1.00 70.75 176 SER A CA 1
ATOM 1399 C C . SER A 1 176 ? -9.007 16.778 0.182 1.00 70.75 176 SER A C 1
ATOM 1401 O O . SER A 1 176 ? -8.566 17.219 -0.872 1.00 70.75 176 SER A O 1
ATOM 1403 N N . HIS A 1 177 ? -8.981 15.478 0.494 1.00 69.75 177 HIS A N 1
ATOM 1404 C CA . HIS A 1 177 ? -8.551 14.396 -0.389 1.00 69.75 177 HIS A CA 1
ATOM 1405 C C . HIS A 1 177 ? -9.573 13.249 -0.297 1.00 69.75 177 HIS A C 1
ATOM 1407 O O . HIS A 1 177 ? -9.432 12.374 0.562 1.00 69.75 177 HIS A O 1
ATOM 1413 N N . PRO A 1 178 ? -10.652 13.269 -1.100 1.00 77.31 178 PRO A N 1
ATOM 1414 C CA . PRO A 1 178 ? -11.693 12.250 -1.025 1.00 77.31 178 PRO A CA 1
ATOM 1415 C C . PRO A 1 178 ? -11.153 10.877 -1.441 1.00 77.31 178 PRO A C 1
ATOM 1417 O O . PRO A 1 178 ? -10.477 10.757 -2.462 1.00 77.31 178 PRO A O 1
ATOM 1420 N N . LEU A 1 179 ? -11.467 9.832 -0.670 1.00 77.19 179 LEU A N 1
ATOM 1421 C CA . LEU A 1 179 ? -10.963 8.479 -0.946 1.00 77.19 179 LEU A CA 1
ATOM 1422 C C . LEU A 1 179 ? -11.689 7.760 -2.091 1.00 77.19 179 LEU A C 1
ATOM 1424 O O . LEU A 1 179 ? -11.104 6.874 -2.707 1.00 77.19 179 LEU A O 1
ATOM 1428 N N . TYR A 1 180 ? -12.968 8.076 -2.331 1.00 87.56 180 TYR A N 1
ATOM 1429 C CA . TYR A 1 180 ? -13.839 7.361 -3.280 1.00 87.56 180 TYR A CA 1
ATOM 1430 C C . TYR A 1 180 ? -13.822 5.819 -3.153 1.00 87.56 180 TYR A C 1
ATOM 1432 O O . TYR A 1 180 ? -14.104 5.101 -4.109 1.00 87.56 180 TYR A O 1
ATOM 1440 N N . ALA A 1 181 ? -13.529 5.294 -1.964 1.00 83.50 181 ALA A N 1
ATOM 1441 C CA . ALA A 1 181 ? -13.516 3.869 -1.650 1.00 83.50 181 ALA A CA 1
ATOM 1442 C C . ALA A 1 181 ? -14.919 3.228 -1.632 1.00 83.50 181 ALA A C 1
ATOM 1444 O O . ALA A 1 181 ? -15.043 2.013 -1.768 1.00 83.50 181 ALA A O 1
ATOM 1445 N N . ILE A 1 182 ? -15.978 4.023 -1.445 1.00 83.69 182 ILE A N 1
ATOM 1446 C CA . ILE A 1 182 ? -17.371 3.557 -1.389 1.00 83.69 182 ILE A CA 1
ATOM 1447 C C . ILE A 1 182 ? -18.171 4.193 -2.526 1.00 83.69 182 ILE A C 1
ATOM 1449 O O . ILE A 1 182 ? -18.312 5.418 -2.584 1.00 83.69 182 ILE A O 1
ATOM 1453 N N . ILE A 1 183 ? -18.723 3.348 -3.400 1.00 90.56 183 ILE A N 1
ATOM 1454 C CA . ILE A 1 183 ? -19.564 3.756 -4.536 1.00 90.56 183 ILE A CA 1
ATOM 1455 C C . ILE A 1 183 ? -20.964 4.146 -4.036 1.00 90.56 183 ILE A C 1
ATOM 1457 O O . ILE A 1 183 ? -21.438 5.255 -4.298 1.00 90.56 183 ILE A O 1
ATOM 1461 N N . GLU A 1 184 ? -21.589 3.275 -3.241 1.00 91.19 184 GLU A N 1
ATOM 1462 C CA . GLU A 1 184 ? -22.910 3.485 -2.644 1.00 91.19 184 GLU A CA 1
ATOM 1463 C C . GLU A 1 184 ? -22.987 2.938 -1.213 1.00 91.19 184 GLU A C 1
ATOM 1465 O O . GLU A 1 184 ? -22.276 2.006 -0.838 1.00 91.19 184 GLU A O 1
ATOM 1470 N N . THR A 1 185 ? -23.853 3.539 -0.398 1.00 93.94 185 THR A N 1
ATOM 1471 C CA . THR A 1 185 ? -24.186 3.066 0.952 1.00 93.94 185 THR A CA 1
ATOM 1472 C C . THR A 1 185 ? -25.547 2.385 0.933 1.00 93.94 185 THR A C 1
ATOM 1474 O O . THR A 1 185 ? -26.449 2.868 0.252 1.00 93.94 185 THR A O 1
ATOM 1477 N N . ASN A 1 186 ? -25.732 1.332 1.731 1.00 95.81 186 ASN A N 1
ATOM 1478 C CA . ASN A 1 186 ? -27.034 0.679 1.866 1.00 95.81 186 ASN A CA 1
ATOM 1479 C C . ASN A 1 186 ? -28.090 1.673 2.414 1.00 95.81 186 ASN A C 1
ATOM 1481 O O . ASN A 1 186 ? -27.915 2.146 3.543 1.00 95.81 186 ASN A O 1
ATOM 1485 N N . PRO A 1 187 ? -29.178 1.974 1.673 1.00 95.81 187 PRO A N 1
ATOM 1486 C CA . PRO A 1 187 ? -30.222 2.892 2.135 1.00 95.81 187 PRO A CA 1
ATOM 1487 C C . PRO A 1 187 ? -30.934 2.398 3.403 1.00 95.81 187 PRO A C 1
ATOM 1489 O O . PRO A 1 187 ? -31.385 3.211 4.207 1.00 95.81 187 PRO A O 1
ATOM 1492 N N . ASP A 1 188 ? -30.959 1.084 3.635 1.00 96.31 188 ASP A N 1
ATOM 1493 C CA . ASP A 1 188 ? -31.636 0.465 4.777 1.00 96.31 188 ASP A CA 1
ATOM 1494 C C . ASP A 1 188 ? -30.739 0.331 6.018 1.00 96.31 188 ASP A C 1
ATOM 1496 O O . ASP A 1 188 ? -31.164 -0.225 7.033 1.00 96.31 188 ASP A O 1
ATOM 1500 N N . ALA A 1 189 ? -29.497 0.831 5.982 1.00 94.25 189 ALA A N 1
ATOM 1501 C CA . ALA A 1 189 ? -28.510 0.620 7.046 1.00 94.25 189 ALA A CA 1
ATOM 1502 C C . ALA A 1 189 ? -29.013 1.038 8.441 1.00 94.25 189 ALA A C 1
ATOM 1504 O O . ALA A 1 189 ? -28.804 0.319 9.417 1.00 94.25 189 ALA A O 1
ATOM 1505 N N . LEU A 1 190 ? -29.704 2.179 8.539 1.00 95.50 190 LEU A N 1
ATOM 1506 C CA . LEU A 1 190 ? -30.269 2.659 9.806 1.00 95.50 190 LEU A CA 1
ATOM 1507 C C . LEU A 1 190 ? -31.484 1.839 10.253 1.00 95.50 190 LEU A C 1
ATOM 1509 O O . LEU A 1 190 ? -31.639 1.591 11.447 1.00 95.50 190 LEU A O 1
ATOM 1513 N N . THR A 1 191 ? -32.317 1.392 9.313 1.00 96.12 191 THR A N 1
ATOM 1514 C CA . THR A 1 191 ? -33.475 0.534 9.601 1.00 96.12 191 THR A CA 1
ATOM 1515 C C . THR A 1 191 ? -33.016 -0.795 10.191 1.00 96.12 191 THR A C 1
ATOM 1517 O O . THR A 1 191 ? -33.497 -1.198 11.247 1.00 96.12 191 THR A O 1
ATOM 1520 N N . ILE A 1 192 ? -32.024 -1.430 9.560 1.00 95.50 192 ILE A N 1
ATOM 1521 C CA . ILE A 1 192 ? -31.429 -2.686 10.028 1.00 95.50 192 ILE A CA 1
ATOM 1522 C C . ILE A 1 192 ? -30.815 -2.503 11.420 1.00 95.50 192 ILE A C 1
ATOM 1524 O O . ILE A 1 192 ? -31.049 -3.321 12.306 1.00 95.50 192 ILE A O 1
ATOM 1528 N N . ALA A 1 193 ? -30.060 -1.421 11.633 1.00 92.69 193 ALA A N 1
ATOM 1529 C CA . ALA A 1 193 ? -29.431 -1.141 12.921 1.00 92.69 193 ALA A CA 1
ATOM 1530 C C . ALA A 1 193 ? -30.459 -0.999 14.050 1.00 92.69 193 ALA A C 1
ATOM 1532 O O . ALA A 1 193 ? -30.295 -1.609 15.104 1.00 92.69 193 ALA A O 1
ATOM 1533 N N . ASN A 1 194 ? -31.551 -0.277 13.796 1.00 94.19 194 ASN A N 1
ATOM 1534 C CA . ASN A 1 194 ? -32.639 -0.129 14.754 1.00 94.19 194 ASN A CA 1
ATOM 1535 C C . ASN A 1 194 ? -33.343 -1.467 15.041 1.00 94.19 194 ASN A C 1
ATOM 1537 O O . ASN A 1 194 ? -33.653 -1.758 16.193 1.00 94.19 194 ASN A O 1
ATOM 1541 N N . THR A 1 195 ? -33.568 -2.311 14.029 1.00 95.50 195 THR A N 1
ATOM 1542 C CA . THR A 1 195 ? -34.113 -3.663 14.245 1.00 95.50 195 THR A CA 1
ATOM 1543 C C . THR A 1 195 ? -33.190 -4.510 15.122 1.00 95.50 195 THR A C 1
ATOM 1545 O O . THR A 1 195 ? -33.673 -5.207 16.009 1.00 95.50 195 THR A O 1
ATOM 1548 N N . LEU A 1 196 ? -31.872 -4.431 14.923 1.00 90.38 196 LEU A N 1
ATOM 1549 C CA . LEU A 1 196 ? -30.898 -5.148 15.753 1.00 90.38 196 LEU A CA 1
ATOM 1550 C C . LEU A 1 196 ? -30.855 -4.623 17.190 1.00 90.38 196 LEU A C 1
ATOM 1552 O O . LEU A 1 196 ? -30.688 -5.412 18.115 1.00 90.38 196 LEU A O 1
ATOM 1556 N N . ASP A 1 197 ? -31.030 -3.317 17.385 1.00 91.81 197 ASP A N 1
ATOM 1557 C CA . ASP A 1 197 ? -31.135 -2.726 18.720 1.00 91.81 197 ASP A CA 1
ATOM 1558 C C . ASP A 1 197 ? -32.400 -3.186 19.456 1.00 91.81 197 ASP A C 1
ATOM 1560 O O . ASP A 1 197 ? -32.353 -3.399 20.660 1.00 91.81 197 ASP A O 1
ATOM 1564 N N . GLN A 1 198 ? -33.511 -3.400 18.744 1.00 87.62 198 GLN A N 1
ATOM 1565 C CA . GLN A 1 198 ? -34.756 -3.936 19.315 1.00 87.62 198 GLN A CA 1
ATOM 1566 C C . GLN A 1 198 ? -34.690 -5.436 19.646 1.00 87.62 198 GLN A C 1
ATOM 1568 O O . GLN A 1 198 ? -35.519 -5.927 20.409 1.00 87.62 198 GLN A O 1
ATOM 1573 N N . GLN A 1 199 ? -33.759 -6.172 19.034 1.00 86.38 199 GLN A N 1
ATOM 1574 C CA . GLN A 1 199 ? -33.575 -7.615 19.231 1.00 86.38 199 GLN A CA 1
ATOM 1575 C C . GLN A 1 199 ? -32.555 -7.961 20.328 1.00 86.38 199 GLN A C 1
ATOM 1577 O O . GLN A 1 199 ? -32.386 -9.145 20.628 1.00 86.38 199 GLN A O 1
ATOM 1582 N N . ARG A 1 200 ? -31.859 -6.964 20.888 1.00 81.25 200 ARG A N 1
ATOM 1583 C CA . ARG A 1 200 ? -30.965 -7.127 22.044 1.00 81.25 200 ARG A CA 1
ATOM 1584 C C . ARG A 1 200 ? -31.717 -6.993 23.356 1.00 81.25 200 ARG A C 1
ATOM 1586 O O . ARG A 1 200 ? -31.340 -7.743 24.281 1.00 81.25 200 ARG A O 1
#

pLDDT: mean 77.92, std 20.52, range [28.81, 96.75]

Foldseek 3Di:
DDDDPQLVVVVVVCVVVVAVPVFWDQVPKAAQECVRNNPVHDQWDAAQNDIDGDPHRHIDTDTDDDPVVCVVVVCRHRPDDDDDDDDPVLVSQCSVVVDNPDVPDDRPPDPDPDDDDDDDDDDPDPDPDDPDPPPPPVRPDDPVNVVVCCVVPVDFLLVVLVVVVVVCCDAQPNDPDHPVPDPDDDPCSNVVRVVVRVVD

Secondary structure (DSSP, 8-state):
-PPPHHHHHHHHHHHHTT--GGGB-GGG-EE-STTTS-TTS-SEEEETTEEEE--TT-EE--B---HHHHHHTTHHHHSPP------HHHHHHHHHH-----TT---TT--------------SS------S-----TTT--HHHHHHHHHTTSS-HHHHHHHHHHHHIIIIISSSS-----S---TTHHHHHHHHHHT-